Protein AF-A0A1W9YSP9-F1 (afdb_monomer_lite)

Secondary structure (DSSP, 8-state):
--TT-TTTHHHHHHHHHHHHHHTT--S--SEEEESSTTHHHHHHHHT-EEEE----S-HHHHHH-TTTTGGGS-HHHHHHH---EEEEESTTSSHHHHHHHHHHHHHHT-GGGGG---PPPHHHHHHHHHHHTT--GGG----HHHHHHHHHHHHHHHTTTS---SSPPPPSEEEEE--TT------SS----HHHHHHHHHHHHHHHHHTT--EEEE-SSHHHHHHHHHHHHHHHHHTTS--

Foldseek 3Di:
DPLVDPVVLVVVLVVVLVVCVVVVHDSQEAEFEDQDPCQVVNCVSRVYHRDHDHDDDDVVVCQQAVQQCVVVDDLAVNLQPDAAEAEDADPQLCSVVLLVVLLVVQLVVDRSSVPRDRFDQVVVVLLVVVVVVPQPLVRDDDDPVSCVVRVVVSQCRSSVSHDDDPDDHAHNEYEYRALPPGDDDDPPRDDDDSVVRNVRSVVVVVVCVVVVGHYDYQDDDSVSSNVVVCVSCVVVVVSNGRD

Organism: Mycolicibacterium bacteremicum (NCBI:txid564198)

Structure (mmCIF, N/CA/C/O backbone):
data_AF-A0A1W9YSP9-F1
#
_entry.id   AF-A0A1W9YSP9-F1
#
loop_
_atom_site.group_PDB
_atom_site.id
_atom_site.type_symbol
_atom_site.label_atom_id
_atom_site.label_alt_id
_atom_site.label_comp_id
_atom_site.label_asym_id
_atom_site.label_entity_id
_atom_site.label_seq_id
_atom_site.pdbx_PDB_ins_code
_atom_site.Cartn_x
_atom_site.Cartn_y
_atom_site.Cartn_z
_atom_site.occupancy
_atom_site.B_iso_or_equiv
_atom_site.auth_seq_id
_atom_site.auth_comp_id
_atom_site.auth_asym_id
_atom_site.auth_atom_id
_atom_site.pdbx_PDB_model_num
ATOM 1 N N . MET A 1 1 ? -21.721 5.059 17.577 1.00 55.59 1 MET A N 1
ATOM 2 C CA . MET A 1 1 ? -23.033 4.471 17.903 1.00 55.59 1 MET A CA 1
ATOM 3 C C . MET A 1 1 ? -23.669 5.406 18.895 1.00 55.59 1 MET A C 1
ATOM 5 O O . MET A 1 1 ? -23.023 5.696 19.893 1.00 55.59 1 MET A O 1
ATOM 9 N N . ASP A 1 2 ? -24.854 5.928 18.601 1.00 62.09 2 ASP A N 1
ATOM 10 C CA . ASP A 1 2 ? -25.594 6.644 19.632 1.00 62.09 2 ASP A CA 1
ATOM 11 C C . ASP A 1 2 ? -26.227 5.604 20.559 1.00 62.09 2 ASP A C 1
ATOM 13 O O . ASP A 1 2 ? -27.327 5.116 20.314 1.00 62.09 2 ASP A O 1
ATOM 17 N N . ALA A 1 3 ? -25.475 5.204 21.584 1.00 64.44 3 ALA A N 1
ATOM 18 C CA . ALA A 1 3 ? -25.934 4.242 22.578 1.00 64.44 3 ALA A CA 1
ATOM 19 C C . ALA A 1 3 ? -27.115 4.779 23.412 1.00 64.44 3 ALA A C 1
ATOM 21 O O . ALA A 1 3 ? -27.705 4.019 24.180 1.00 64.44 3 ALA A O 1
ATOM 22 N N . THR A 1 4 ? -27.473 6.061 23.252 1.00 66.88 4 THR A N 1
ATOM 23 C CA . THR A 1 4 ? -28.587 6.703 23.955 1.00 66.88 4 THR A CA 1
ATOM 24 C C . THR A 1 4 ? -29.919 6.607 23.203 1.00 66.88 4 THR A C 1
ATOM 26 O O . THR A 1 4 ? -30.968 6.789 23.821 1.00 66.88 4 THR A O 1
ATOM 29 N N . ASP A 1 5 ? -29.924 6.244 21.910 1.00 79.06 5 ASP A N 1
ATOM 30 C CA . ASP A 1 5 ? -31.167 6.046 21.153 1.00 79.06 5 ASP A CA 1
ATOM 31 C C . ASP A 1 5 ? -31.614 4.573 21.165 1.00 79.06 5 ASP A C 1
ATOM 33 O O . ASP A 1 5 ? -31.116 3.720 20.424 1.00 79.06 5 ASP A O 1
ATOM 37 N N . LEU A 1 6 ? -32.638 4.287 21.976 1.00 72.69 6 LEU A N 1
ATOM 38 C CA . LEU A 1 6 ? -33.284 2.972 22.094 1.00 72.69 6 LEU A CA 1
ATOM 39 C C . LEU A 1 6 ? -33.824 2.415 20.765 1.00 72.69 6 LEU A C 1
ATOM 41 O O . LEU A 1 6 ? -34.036 1.209 20.651 1.00 72.69 6 LEU A O 1
ATOM 45 N N . ARG A 1 7 ? -34.020 3.252 19.740 1.00 80.81 7 ARG A N 1
ATOM 46 C CA . ARG A 1 7 ? -34.486 2.817 18.412 1.00 80.81 7 ARG A CA 1
ATOM 47 C C . ARG A 1 7 ? -33.382 2.172 17.574 1.00 80.81 7 ARG A C 1
ATOM 49 O O . ARG A 1 7 ? -33.688 1.437 16.638 1.00 80.81 7 ARG A O 1
ATOM 56 N N . VAL A 1 8 ? -32.113 2.420 17.901 1.00 84.06 8 VAL A N 1
ATOM 57 C CA . VAL A 1 8 ? -30.953 1.901 17.156 1.00 84.06 8 VAL A CA 1
ATOM 58 C C . VAL A 1 8 ? -30.578 0.485 17.610 1.00 84.06 8 VAL A C 1
ATOM 60 O O . VAL A 1 8 ? -30.123 -0.332 16.802 1.00 84.06 8 VAL A O 1
ATOM 63 N N . TRP A 1 9 ? -30.837 0.166 18.879 1.00 87.75 9 TRP A N 1
ATOM 64 C CA . TRP A 1 9 ? -30.478 -1.107 19.502 1.00 87.75 9 TRP A CA 1
ATOM 65 C C . TRP A 1 9 ? -31.050 -2.350 18.801 1.00 87.75 9 TRP A C 1
ATOM 67 O O . TRP A 1 9 ? -30.258 -3.241 18.485 1.00 87.75 9 TRP A O 1
ATOM 77 N N . PRO A 1 10 ? -32.357 -2.436 18.465 1.00 89.44 10 PRO A N 1
ATOM 78 C CA . PRO A 1 10 ? -32.905 -3.626 17.814 1.00 89.44 10 PRO A CA 1
ATOM 79 C C . PRO A 1 10 ? -32.201 -3.962 16.497 1.00 89.44 10 PRO A C 1
ATOM 81 O O . PRO A 1 10 ? -31.872 -5.121 16.246 1.00 89.44 10 PRO A O 1
ATOM 84 N N . ALA A 1 11 ? -31.934 -2.948 15.668 1.00 88.06 11 ALA A N 1
ATOM 85 C CA . ALA A 1 11 ? -31.293 -3.129 14.370 1.00 88.06 11 ALA A CA 1
ATOM 86 C C . ALA A 1 11 ? -29.832 -3.582 14.517 1.00 88.06 11 ALA A C 1
ATOM 88 O O . ALA A 1 11 ? -29.397 -4.513 13.837 1.00 88.06 11 ALA A O 1
ATOM 89 N N . GLN A 1 12 ? -29.079 -2.971 15.434 1.00 89.31 12 GLN A N 1
ATOM 90 C CA . GLN A 1 12 ? -27.682 -3.339 15.669 1.00 89.31 12 GLN A CA 1
ATOM 91 C C . GLN A 1 12 ? -27.539 -4.730 16.279 1.00 89.31 12 GLN A C 1
ATOM 93 O O . GLN A 1 12 ? -26.728 -5.525 15.807 1.00 89.31 12 GLN A O 1
ATOM 98 N N . VAL A 1 13 ? -28.360 -5.060 17.275 1.00 91.19 13 VAL A N 1
ATOM 99 C CA . VAL A 1 13 ? -28.362 -6.387 17.900 1.00 91.19 13 VAL A CA 1
ATOM 100 C C . VAL A 1 13 ? -28.772 -7.451 16.883 1.00 91.19 13 VAL A C 1
ATOM 102 O O . VAL A 1 13 ? -28.165 -8.520 16.845 1.00 91.19 13 VAL A O 1
ATOM 105 N N . ALA A 1 14 ? -29.750 -7.168 16.014 1.00 90.62 14 ALA A N 1
ATOM 106 C CA . ALA A 1 14 ? -30.125 -8.078 14.933 1.00 90.62 14 ALA A CA 1
ATOM 107 C C . ALA A 1 14 ? -28.952 -8.344 13.974 1.00 90.62 14 ALA A C 1
ATOM 109 O O . ALA A 1 14 ? -28.705 -9.504 13.633 1.00 90.62 14 ALA A O 1
ATOM 110 N N . ALA A 1 15 ? -28.198 -7.305 13.598 1.00 91.56 15 ALA A N 1
ATOM 111 C CA . ALA A 1 15 ? -27.004 -7.437 12.765 1.00 91.56 15 ALA A CA 1
ATOM 112 C C . ALA A 1 15 ? -25.901 -8.254 13.460 1.00 91.56 15 ALA A C 1
ATOM 114 O O . ALA A 1 15 ? -25.352 -9.181 12.866 1.00 91.56 15 ALA A O 1
ATOM 115 N N . MET A 1 16 ? -25.624 -7.984 14.738 1.00 92.44 16 MET A N 1
ATOM 116 C CA . MET A 1 16 ? -24.638 -8.738 15.519 1.00 92.44 16 MET A CA 1
ATOM 117 C C . MET A 1 16 ? -25.035 -10.218 15.662 1.00 92.44 16 MET A C 1
ATOM 119 O O . MET A 1 16 ? -24.219 -11.100 15.402 1.00 92.44 16 MET A O 1
ATOM 123 N N . LYS A 1 17 ? -26.304 -10.516 15.984 1.00 91.00 17 LYS A N 1
ATOM 124 C CA . LYS A 1 17 ? -26.825 -11.896 16.056 1.00 91.00 17 LYS A CA 1
ATOM 125 C C . LYS A 1 17 ? -26.757 -12.609 14.703 1.00 91.00 17 LYS A C 1
ATOM 127 O O . LYS A 1 17 ? -26.504 -13.811 14.657 1.00 91.00 17 LYS A O 1
ATOM 132 N N . ALA A 1 18 ? -26.981 -11.894 13.599 1.00 91.44 18 ALA A N 1
ATOM 133 C CA . ALA A 1 18 ? -26.784 -12.444 12.261 1.00 91.44 18 ALA A CA 1
ATOM 134 C C . ALA A 1 18 ? -25.308 -12.779 11.996 1.00 91.44 18 ALA A C 1
ATOM 136 O O . ALA A 1 18 ? -25.031 -13.852 11.468 1.00 91.44 18 ALA A O 1
ATOM 137 N N . GLY A 1 19 ? -24.378 -11.927 12.435 1.00 91.12 19 GLY A N 1
ATOM 138 C CA . GLY A 1 19 ? -22.938 -12.188 12.366 1.00 91.12 19 GLY A CA 1
ATOM 139 C C . GLY A 1 19 ? -22.511 -13.439 13.143 1.00 91.12 19 GLY A C 1
ATOM 140 O O . GLY A 1 19 ? -21.799 -14.276 12.597 1.00 91.12 19 GLY A O 1
ATOM 141 N N . VAL A 1 20 ? -23.007 -13.619 14.374 1.00 90.31 20 VAL A N 1
ATOM 142 C CA . VAL A 1 20 ? -22.740 -14.828 15.186 1.00 90.31 20 VAL A CA 1
ATOM 143 C C . VAL A 1 20 ? -23.266 -16.093 14.501 1.00 90.31 20 VAL A C 1
ATOM 145 O O . VAL A 1 20 ? -22.586 -17.112 14.476 1.00 90.31 20 VAL A O 1
ATOM 148 N N . ARG A 1 21 ? -24.456 -16.035 13.888 1.00 89.44 21 ARG A N 1
ATOM 149 C CA . ARG A 1 21 ? -24.981 -17.161 13.096 1.00 89.44 21 ARG A CA 1
ATOM 150 C C . ARG A 1 21 ? -24.109 -17.464 11.881 1.00 89.44 21 ARG A C 1
ATOM 152 O O . ARG A 1 21 ? -23.836 -18.626 11.601 1.00 89.44 21 ARG A O 1
ATOM 159 N N . ALA A 1 22 ? -23.687 -16.427 11.160 1.00 91.81 22 ALA A N 1
ATOM 160 C CA . ALA A 1 22 ? -22.894 -16.570 9.945 1.00 91.81 22 ALA A CA 1
ATOM 161 C C . ALA A 1 22 ? -21.487 -17.129 10.209 1.00 91.81 22 ALA A C 1
ATOM 163 O O . ALA A 1 22 ? -20.925 -17.774 9.329 1.00 91.81 22 ALA A O 1
ATOM 164 N N . SER A 1 23 ? -20.927 -16.931 11.407 1.00 89.75 23 SER A N 1
ATOM 165 C CA . SER A 1 23 ? -19.620 -17.493 11.771 1.00 89.75 23 SER A CA 1
ATOM 166 C C . SER A 1 23 ? -19.651 -18.996 12.072 1.00 89.75 23 SER A C 1
ATOM 168 O O . SER A 1 23 ? -18.593 -19.599 12.245 1.00 89.75 23 SER A O 1
ATOM 170 N N . GLY A 1 24 ? -20.838 -19.610 12.161 1.00 89.31 24 GLY A N 1
ATOM 171 C CA . GLY A 1 24 ? -21.002 -21.004 12.583 1.00 89.31 24 GLY A CA 1
ATOM 172 C C . GLY A 1 24 ? -20.806 -21.225 14.088 1.00 89.31 24 GLY A C 1
ATOM 173 O O . GLY A 1 24 ? -20.780 -22.370 14.540 1.00 89.31 24 GLY A O 1
ATOM 174 N N . ALA A 1 25 ? -20.669 -20.150 14.872 1.00 86.00 25 ALA A N 1
ATOM 175 C CA . ALA A 1 25 ? -20.610 -20.222 16.325 1.00 86.00 25 ALA A CA 1
ATOM 176 C C . ALA A 1 25 ? -21.978 -20.589 16.929 1.00 86.00 25 ALA A C 1
ATOM 178 O O . ALA A 1 25 ? -23.028 -20.484 16.288 1.00 86.00 25 ALA A O 1
ATOM 179 N N . ARG A 1 26 ? -21.973 -20.995 18.205 1.00 84.56 26 ARG A N 1
ATOM 180 C CA . ARG A 1 26 ? -23.214 -21.130 18.977 1.00 84.56 26 ARG A CA 1
ATOM 181 C C . ARG A 1 26 ? -23.931 -19.783 19.018 1.00 84.56 26 ARG A C 1
ATOM 183 O O . ARG A 1 26 ? -23.308 -18.741 19.185 1.00 84.56 26 ARG A O 1
ATOM 190 N N . THR A 1 27 ? -25.247 -19.818 18.847 1.00 80.56 27 THR A N 1
ATOM 191 C CA . THR A 1 27 ? -26.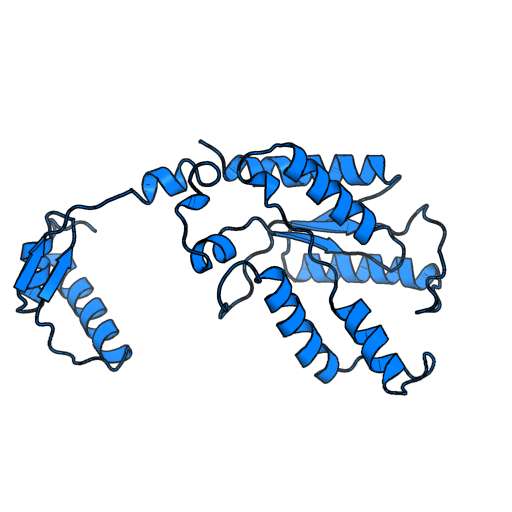074 -18.608 18.781 1.00 80.56 27 THR A CA 1
ATOM 192 C C . THR A 1 27 ? -26.399 -18.013 20.142 1.00 80.56 27 THR A C 1
ATOM 194 O O . THR A 1 27 ? -26.772 -16.844 20.210 1.00 80.56 27 THR A O 1
ATOM 197 N N . GLU A 1 28 ? -26.297 -18.816 21.200 1.00 88.75 28 GLU A N 1
ATOM 198 C CA . GLU A 1 28 ? -26.411 -18.355 22.582 1.00 88.75 28 GLU A CA 1
ATOM 199 C C . GLU A 1 28 ? -25.117 -17.652 22.989 1.00 88.75 28 GLU A C 1
ATOM 201 O O . GLU A 1 28 ? -24.019 -18.137 22.715 1.00 88.75 28 GLU A O 1
ATOM 206 N N . VAL A 1 29 ? -25.266 -16.480 23.604 1.00 92.19 29 VAL A N 1
ATOM 207 C CA . VAL A 1 29 ? -24.158 -15.643 24.060 1.00 92.19 29 VAL A CA 1
ATOM 208 C C . VAL A 1 29 ? -24.198 -15.627 25.579 1.00 92.19 29 VAL A C 1
ATOM 210 O O . VAL A 1 29 ? -25.108 -15.051 26.158 1.00 92.19 29 VAL A O 1
ATOM 213 N N . ASP A 1 30 ? -23.205 -16.234 26.224 1.00 94.62 30 ASP A N 1
ATOM 214 C CA . ASP A 1 30 ? -23.154 -16.316 27.691 1.00 94.62 30 ASP A CA 1
ATOM 215 C C . ASP A 1 30 ? -22.685 -15.002 28.339 1.00 94.62 30 ASP A C 1
ATOM 217 O O . ASP A 1 30 ? -23.079 -14.656 29.457 1.00 94.62 30 ASP A O 1
ATOM 221 N N . ALA A 1 31 ? -21.821 -14.258 27.639 1.00 95.12 31 ALA A N 1
ATOM 222 C CA . ALA A 1 31 ? -21.237 -13.016 28.128 1.00 95.12 31 ALA A CA 1
ATOM 223 C C . ALA A 1 31 ? -20.916 -12.019 27.004 1.00 95.12 31 ALA A C 1
ATOM 225 O O . ALA A 1 31 ? -20.532 -12.397 25.897 1.00 95.12 31 ALA A O 1
ATOM 226 N N . VAL A 1 32 ? -21.021 -10.729 27.324 1.00 94.69 32 VAL A N 1
ATOM 227 C CA . VAL A 1 32 ? -20.636 -9.600 26.473 1.00 94.69 32 VAL A CA 1
ATOM 228 C C . VAL A 1 32 ? -19.501 -8.840 27.148 1.00 94.69 32 VAL A C 1
ATOM 230 O O . VAL A 1 32 ? -19.637 -8.382 28.280 1.00 94.69 32 VAL A O 1
ATOM 233 N N . PHE A 1 33 ? -18.398 -8.676 26.422 1.00 94.25 33 PHE A N 1
ATOM 234 C CA . PHE A 1 33 ? -17.220 -7.938 26.863 1.00 94.25 33 PHE A CA 1
ATOM 235 C C . PHE A 1 33 ? -17.167 -6.591 26.145 1.00 94.25 33 PHE A C 1
ATOM 237 O O . PHE A 1 33 ? -17.231 -6.531 24.916 1.00 94.25 33 PHE A O 1
ATOM 244 N N . SER A 1 34 ? -17.037 -5.507 26.898 1.00 91.75 34 SER A N 1
ATOM 245 C CA . SER A 1 34 ? -16.833 -4.167 26.350 1.00 91.75 34 SER A CA 1
ATOM 246 C C . SER A 1 34 ? -16.054 -3.332 27.355 1.00 91.75 34 SER A C 1
ATOM 248 O O . SER A 1 34 ? -16.018 -3.667 28.534 1.00 91.75 34 SER A O 1
ATOM 250 N N . GLY A 1 35 ? -15.410 -2.267 26.883 1.00 88.56 35 GLY A N 1
ATOM 251 C CA . GLY A 1 35 ? -14.859 -1.233 27.761 1.00 88.56 35 GLY A CA 1
ATOM 252 C C . GLY A 1 35 ? -15.575 0.105 27.651 1.00 88.56 35 GLY A C 1
ATOM 253 O O . GLY A 1 35 ? -15.062 1.110 28.128 1.00 88.56 35 GLY A O 1
ATOM 254 N N . ASP A 1 36 ? -16.728 0.112 26.986 1.00 87.94 36 ASP A N 1
ATOM 255 C CA . ASP A 1 36 ? -17.589 1.277 26.844 1.00 87.94 36 ASP A CA 1
ATOM 256 C C . ASP A 1 36 ? -18.767 1.183 27.832 1.00 87.94 36 ASP A C 1
ATOM 258 O O . ASP A 1 36 ? -19.229 0.092 28.179 1.00 87.94 36 ASP A O 1
ATOM 262 N N . ASP A 1 37 ? -19.307 2.326 28.258 1.00 87.25 37 ASP A N 1
ATOM 263 C CA . ASP A 1 37 ? -20.355 2.394 29.294 1.00 87.25 37 ASP A CA 1
ATOM 264 C C . ASP A 1 37 ? -21.662 1.677 28.907 1.00 87.25 37 ASP A C 1
ATOM 266 O O . ASP A 1 37 ? -22.453 1.292 29.767 1.00 87.25 37 ASP A O 1
ATOM 270 N N . TYR A 1 38 ? -21.872 1.419 27.612 1.00 89.50 38 TYR A N 1
ATOM 271 C CA . TYR A 1 38 ? -23.038 0.696 27.101 1.00 89.50 38 TYR A CA 1
ATOM 272 C C . TYR A 1 38 ? -22.971 -0.834 27.283 1.00 89.50 38 TYR A C 1
ATOM 274 O O . TYR A 1 38 ? -23.894 -1.531 26.861 1.00 89.50 38 TYR A O 1
ATOM 282 N N . CYS A 1 39 ? -21.906 -1.378 27.890 1.00 92.50 39 CYS A N 1
ATOM 283 C CA . CYS A 1 39 ? -21.696 -2.823 28.069 1.00 92.50 39 CYS A CA 1
ATOM 284 C C . CYS A 1 39 ? -22.910 -3.540 28.684 1.00 92.50 39 CYS A C 1
ATOM 286 O O . CYS A 1 39 ? -23.369 -4.556 28.161 1.00 92.50 39 CYS A O 1
ATOM 288 N N . HIS A 1 40 ? -23.467 -2.976 29.759 1.00 92.69 40 HIS A N 1
ATOM 289 C CA . HIS A 1 40 ? -24.608 -3.561 30.467 1.00 92.69 40 HIS A CA 1
ATOM 290 C C . HIS A 1 40 ? -25.883 -3.592 29.620 1.00 92.69 40 HIS A C 1
ATOM 292 O O . HIS A 1 40 ? -26.611 -4.584 29.647 1.00 92.69 40 HIS A O 1
ATOM 298 N N . GLU A 1 41 ? -26.139 -2.537 28.843 1.00 92.31 41 GLU A N 1
ATOM 299 C CA . GLU A 1 41 ? -27.302 -2.487 27.957 1.00 92.31 41 GLU A CA 1
ATOM 300 C C . GLU A 1 41 ? -27.148 -3.501 26.819 1.00 92.31 41 GLU A C 1
ATOM 302 O O . GLU A 1 41 ? -28.051 -4.298 26.577 1.00 92.31 41 GLU A O 1
ATOM 307 N N . LEU A 1 42 ? -25.970 -3.570 26.187 1.00 92.31 42 LEU A N 1
ATOM 308 C CA . LEU A 1 42 ? -25.691 -4.568 25.152 1.00 92.31 42 LEU A CA 1
ATOM 309 C C . LEU A 1 42 ? -25.872 -5.999 25.679 1.00 92.31 42 LEU A C 1
ATOM 311 O O . LEU A 1 42 ? -26.532 -6.803 25.025 1.00 92.31 42 LEU A O 1
ATOM 315 N N . ALA A 1 43 ? -25.351 -6.307 26.869 1.00 94.19 43 ALA A N 1
ATOM 316 C CA . ALA A 1 43 ? -25.501 -7.620 27.491 1.00 94.19 43 ALA A CA 1
ATOM 317 C C . ALA A 1 43 ? -26.976 -7.993 27.717 1.00 94.19 43 ALA A C 1
ATOM 319 O O . ALA A 1 43 ? -27.383 -9.113 27.410 1.00 94.19 43 ALA A O 1
ATOM 320 N N . ARG A 1 44 ? -27.810 -7.031 28.136 1.00 93.38 44 ARG A N 1
ATOM 321 C CA . ARG A 1 44 ? -29.258 -7.226 28.291 1.00 93.38 44 ARG A CA 1
ATOM 322 C C . ARG A 1 44 ? -29.943 -7.615 26.975 1.00 93.38 44 ARG A C 1
ATOM 324 O O . ARG A 1 44 ? -30.804 -8.489 26.979 1.00 93.38 44 ARG A O 1
ATOM 331 N N . TRP A 1 45 ? -29.562 -7.021 25.843 1.00 93.06 45 TRP A N 1
ATOM 332 C CA . TRP A 1 45 ? -30.117 -7.378 24.523 1.00 93.06 45 TRP A CA 1
ATOM 333 C C . TRP A 1 45 ? -29.727 -8.785 24.036 1.00 93.06 45 TRP A C 1
ATOM 335 O O . TRP A 1 45 ? -30.393 -9.374 23.166 1.00 93.06 45 TRP A O 1
ATOM 345 N N . PHE A 1 46 ? -28.640 -9.321 24.582 1.00 93.19 46 PHE A N 1
ATOM 346 C CA . PHE A 1 46 ? -28.157 -10.672 24.322 1.00 93.19 46 PHE A CA 1
ATOM 347 C C . PHE A 1 46 ? -28.611 -11.703 25.359 1.00 93.19 46 PHE A C 1
ATOM 349 O O . PHE A 1 46 ? -28.383 -12.880 25.114 1.00 93.19 46 PHE A O 1
ATOM 356 N N . ASP A 1 47 ? -29.290 -11.278 26.432 1.00 94.38 47 ASP A N 1
ATOM 357 C CA . ASP A 1 47 ? -29.578 -12.110 27.612 1.00 94.38 47 ASP A CA 1
ATOM 358 C C . ASP A 1 47 ? -28.299 -12.743 28.194 1.00 94.38 47 ASP A C 1
ATOM 360 O O . ASP A 1 47 ? -28.233 -13.926 28.512 1.00 94.38 47 ASP A O 1
ATOM 364 N N . ALA A 1 48 ? -27.242 -11.929 28.267 1.00 95.81 48 ALA A N 1
ATOM 365 C CA . ALA A 1 48 ? -25.882 -12.349 28.572 1.00 95.81 48 ALA A CA 1
ATOM 366 C C . ALA A 1 48 ? -25.326 -11.642 29.815 1.00 95.81 48 ALA A C 1
ATOM 368 O O . ALA A 1 48 ? -25.791 -10.575 30.226 1.00 95.81 48 ALA A O 1
ATOM 369 N N . THR A 1 49 ? -24.255 -12.196 30.382 1.00 97.38 49 THR A N 1
ATOM 370 C CA . THR A 1 49 ? -23.503 -11.554 31.468 1.00 97.38 49 THR A CA 1
ATOM 371 C C . THR A 1 49 ? -22.670 -10.387 30.934 1.00 97.38 49 THR A C 1
ATOM 373 O O . THR A 1 49 ? -21.877 -10.554 30.011 1.00 97.38 49 THR A O 1
ATOM 376 N N . ALA A 1 50 ? -22.793 -9.200 31.527 1.00 96.62 50 ALA A N 1
ATOM 377 C CA . ALA A 1 50 ? -21.929 -8.069 31.191 1.00 96.62 50 ALA A CA 1
ATOM 378 C C . ALA A 1 50 ? -20.554 -8.208 31.863 1.00 96.62 50 ALA A C 1
ATOM 380 O O . ALA A 1 50 ? -20.475 -8.359 33.084 1.00 96.62 50 ALA A O 1
ATOM 381 N N . VAL A 1 51 ? -19.478 -8.091 31.085 1.00 96.44 51 VAL A N 1
ATOM 382 C CA . VAL A 1 51 ? -18.098 -8.053 31.582 1.00 96.44 51 VAL A CA 1
ATOM 383 C C . VAL A 1 51 ? -17.453 -6.738 31.151 1.00 96.44 51 VAL A C 1
ATOM 385 O O . VAL A 1 51 ? -16.967 -6.599 30.028 1.00 96.44 51 VAL A O 1
ATOM 388 N N . GLN A 1 52 ? -17.477 -5.751 32.050 1.00 93.19 52 GLN A N 1
ATOM 389 C CA . GLN A 1 52 ? -16.853 -4.450 31.814 1.00 93.19 52 GLN A CA 1
ATOM 390 C C . GLN A 1 52 ? -15.331 -4.561 31.937 1.00 93.19 52 GLN A C 1
ATOM 392 O O . GLN A 1 52 ? -14.810 -5.101 32.914 1.00 93.19 52 GLN A O 1
ATOM 397 N N . MET A 1 53 ? -14.619 -4.034 30.948 1.00 91.69 53 MET A N 1
ATOM 398 C CA . MET A 1 53 ? -13.164 -4.104 30.841 1.00 91.69 53 MET A CA 1
ATOM 399 C C . MET A 1 53 ? -12.569 -2.701 30.755 1.00 91.69 53 MET A C 1
ATOM 401 O O . MET A 1 53 ? -13.171 -1.793 30.193 1.00 91.69 53 MET A O 1
ATOM 405 N N . SER A 1 54 ? -11.349 -2.505 31.245 1.00 86.25 54 SER A N 1
ATOM 406 C CA . SER A 1 54 ? -10.613 -1.282 30.928 1.00 86.25 54 SER A CA 1
ATOM 407 C C . SER A 1 54 ? -10.089 -1.340 29.490 1.00 86.25 54 SER A C 1
ATOM 409 O O . SER A 1 54 ? -9.557 -2.357 29.042 1.00 86.25 54 SER A O 1
ATOM 411 N N . ARG A 1 55 ? -10.220 -0.235 28.748 1.00 78.75 55 ARG A N 1
ATOM 412 C CA . ARG A 1 55 ? -9.587 -0.088 27.431 1.00 78.75 55 ARG A CA 1
ATOM 413 C C . ARG A 1 55 ? -8.131 0.332 27.613 1.00 78.75 55 ARG A C 1
ATOM 415 O O . ARG A 1 55 ? -7.854 1.307 28.306 1.00 78.75 55 ARG A O 1
ATOM 422 N N . THR A 1 56 ? -7.209 -0.362 26.954 1.00 75.75 56 THR A N 1
ATOM 423 C CA . THR A 1 56 ? -5.794 0.031 26.871 1.00 75.75 56 THR A CA 1
ATOM 424 C C . THR A 1 56 ? -5.462 0.460 25.446 1.00 75.75 56 THR A C 1
ATOM 426 O O . THR A 1 56 ? -5.640 -0.330 24.520 1.00 75.75 56 THR A O 1
ATOM 429 N N . GLY A 1 57 ? -4.970 1.691 25.274 1.00 73.88 57 GLY A N 1
ATOM 430 C CA . GLY A 1 57 ? -4.686 2.282 23.961 1.00 73.88 57 GLY A CA 1
ATOM 431 C C . GLY A 1 57 ? -5.953 2.693 23.198 1.00 73.88 57 GLY A C 1
ATOM 432 O O . GLY A 1 57 ? -6.991 2.028 23.260 1.00 73.88 57 GLY A O 1
ATOM 433 N N . ALA A 1 58 ? -5.890 3.809 22.467 1.00 81.44 58 ALA A N 1
ATOM 434 C CA . ALA A 1 58 ? -6.993 4.268 21.633 1.00 81.44 58 ALA A CA 1
ATOM 435 C C . ALA A 1 58 ? -6.622 4.227 20.149 1.00 81.44 58 ALA A C 1
ATOM 437 O O . ALA A 1 58 ? -5.605 4.760 19.707 1.00 81.44 58 ALA A O 1
ATOM 438 N N . SER A 1 59 ? -7.519 3.657 19.340 1.00 86.00 59 SER A N 1
ATOM 439 C CA . SER A 1 59 ? -7.390 3.699 17.879 1.00 86.00 59 SER A CA 1
ATOM 440 C C . SER A 1 59 ? -7.367 5.137 17.343 1.00 86.00 59 SER A C 1
ATOM 442 O O . SER A 1 59 ? -6.858 5.372 16.253 1.00 86.00 59 SER A O 1
ATOM 444 N N . THR A 1 60 ? -7.897 6.100 18.105 1.00 88.50 60 THR A N 1
ATOM 445 C CA . THR A 1 60 ? -7.801 7.533 17.807 1.00 88.50 60 THR A CA 1
ATOM 446 C C . THR A 1 60 ? -6.357 8.010 17.808 1.00 88.50 60 THR A C 1
ATOM 448 O O . THR A 1 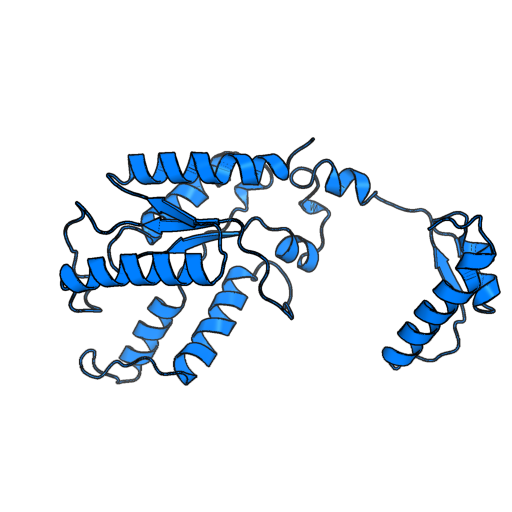60 ? -5.953 8.595 16.810 1.00 88.50 60 THR A O 1
ATOM 451 N N . ASP A 1 61 ? -5.555 7.705 18.832 1.00 90.25 61 ASP A N 1
ATOM 452 C CA . ASP A 1 61 ? -4.157 8.154 18.842 1.00 90.25 61 ASP A CA 1
ATOM 453 C C . ASP A 1 61 ? -3.308 7.390 17.815 1.00 90.25 61 ASP A C 1
ATOM 455 O O . ASP A 1 61 ? -2.394 7.967 17.245 1.00 90.25 61 ASP A O 1
ATOM 459 N N . VAL A 1 62 ? -3.650 6.134 17.485 1.00 90.81 62 VAL A N 1
ATOM 460 C CA . VAL A 1 62 ? -3.040 5.430 16.330 1.00 90.81 62 VAL A CA 1
ATOM 461 C C . VAL A 1 62 ? -3.341 6.143 15.010 1.00 90.81 62 VAL A C 1
ATOM 463 O O . VAL A 1 62 ? -2.476 6.238 14.150 1.00 90.81 62 VAL A O 1
ATOM 466 N N . ARG A 1 63 ? -4.567 6.643 14.818 1.00 89.81 63 ARG A N 1
ATOM 467 C CA . ARG A 1 63 ? -4.918 7.416 13.614 1.00 89.81 63 ARG A CA 1
ATOM 468 C C . ARG A 1 63 ? -4.301 8.815 13.609 1.00 89.81 63 ARG A C 1
ATOM 470 O O . ARG A 1 63 ? -4.119 9.363 12.527 1.00 89.81 63 ARG A O 1
ATOM 477 N N . ALA A 1 64 ? -4.038 9.388 14.783 1.00 90.69 64 ALA A N 1
ATOM 478 C CA . ALA A 1 64 ? -3.401 10.692 14.925 1.00 90.69 64 ALA A CA 1
ATOM 479 C C . ALA A 1 64 ? -1.890 10.631 14.650 1.00 90.69 64 ALA A C 1
ATOM 481 O O . ALA A 1 64 ? -1.359 11.577 14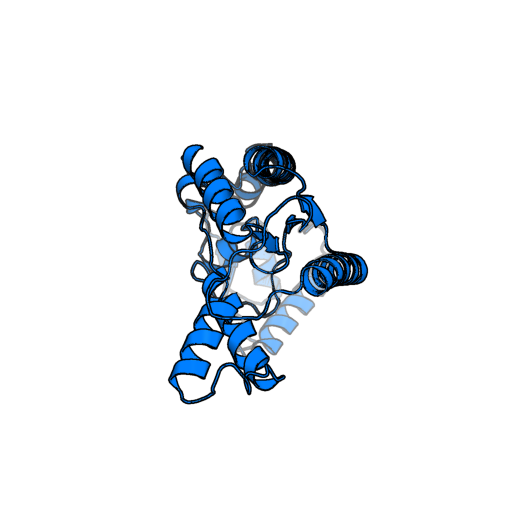.083 1.00 90.69 64 ALA A O 1
ATOM 482 N N . ASP A 1 65 ? -1.231 9.525 15.011 1.00 92.00 65 ASP A N 1
ATOM 483 C CA . ASP A 1 65 ? 0.193 9.280 14.769 1.00 92.00 65 ASP A CA 1
ATOM 484 C C . ASP A 1 65 ? 0.454 7.796 14.462 1.00 92.00 65 ASP A C 1
ATOM 486 O O . ASP A 1 65 ? 0.785 6.986 15.334 1.00 92.00 65 ASP A O 1
ATOM 490 N N . LEU A 1 66 ? 0.279 7.416 13.195 1.00 91.81 66 LEU A N 1
ATOM 491 C CA . LEU A 1 66 ? 0.452 6.026 12.775 1.00 91.81 66 LEU A CA 1
ATOM 492 C C . LEU A 1 66 ? 1.926 5.609 12.830 1.00 91.81 66 LEU A C 1
ATOM 494 O O . LEU A 1 66 ? 2.234 4.488 13.236 1.00 91.81 66 LEU A O 1
ATOM 498 N N . ALA A 1 67 ? 2.827 6.500 12.418 1.00 92.56 67 ALA A N 1
ATOM 499 C CA . ALA A 1 67 ? 4.261 6.253 12.378 1.00 92.56 67 ALA A CA 1
ATOM 500 C C . ALA A 1 67 ? 4.835 6.057 13.789 1.00 92.56 67 ALA A C 1
ATOM 502 O O . ALA A 1 67 ? 5.538 5.072 14.030 1.00 92.56 67 ALA A O 1
ATOM 503 N N . GLY A 1 68 ? 4.493 6.934 14.739 1.00 92.50 68 GLY A N 1
ATOM 504 C CA . GLY A 1 68 ? 4.957 6.829 16.122 1.00 92.50 68 GLY A CA 1
ATOM 505 C C . GLY A 1 68 ? 4.374 5.632 16.873 1.00 92.50 68 GLY A C 1
ATOM 506 O O . GLY A 1 68 ? 5.038 5.072 17.747 1.00 92.50 68 GLY A O 1
ATOM 507 N N . ARG A 1 69 ? 3.176 5.166 16.492 1.00 92.75 69 ARG A N 1
ATOM 508 C CA . ARG A 1 69 ? 2.499 4.020 17.130 1.00 92.75 69 ARG A CA 1
ATOM 509 C C . ARG A 1 69 ? 2.581 2.716 16.338 1.00 92.75 69 ARG A C 1
ATOM 511 O O . ARG A 1 69 ? 1.962 1.722 16.716 1.00 92.75 69 ARG A O 1
ATOM 518 N N . TRP A 1 70 ? 3.376 2.665 15.269 1.00 92.00 70 TRP A N 1
ATOM 519 C CA . TRP A 1 70 ? 3.480 1.504 14.377 1.00 92.00 70 TRP A CA 1
ATOM 520 C C . TRP A 1 70 ? 3.802 0.192 15.105 1.00 92.00 70 TRP A C 1
ATOM 522 O O . TRP A 1 70 ? 3.260 -0.871 14.787 1.00 92.00 70 TRP A O 1
ATOM 532 N N . CYS A 1 71 ? 4.659 0.270 16.127 1.00 90.44 71 CYS A N 1
ATOM 533 C CA . CYS A 1 71 ? 5.073 -0.875 16.934 1.00 90.44 71 CYS A CA 1
ATOM 534 C C . CYS A 1 71 ? 3.940 -1.473 17.788 1.00 90.44 71 CYS A C 1
ATOM 536 O O . CYS A 1 71 ? 4.045 -2.628 18.194 1.00 90.44 71 CYS A O 1
ATOM 538 N N . GLU A 1 72 ? 2.843 -0.747 18.007 1.00 91.12 72 GLU A N 1
ATOM 539 C CA . GLU A 1 72 ? 1.661 -1.248 18.722 1.00 91.12 72 GLU A CA 1
ATOM 540 C C . GLU A 1 72 ? 0.753 -2.107 17.830 1.00 91.12 72 GLU A C 1
ATOM 542 O O . GLU A 1 72 ? -0.062 -2.886 18.320 1.00 91.12 72 GLU A O 1
ATOM 547 N N . LEU A 1 73 ? 0.888 -1.979 16.508 1.00 89.81 73 LEU A N 1
ATOM 548 C CA . LEU A 1 73 ? 0.041 -2.683 15.554 1.00 89.81 73 LEU A CA 1
ATOM 549 C C . LEU A 1 73 ? 0.447 -4.146 15.422 1.00 89.81 73 LEU A C 1
ATOM 551 O O . LEU A 1 73 ? 1.629 -4.471 15.295 1.00 89.81 73 LEU A O 1
ATOM 555 N N . VAL A 1 74 ? -0.548 -5.027 15.361 1.00 87.88 74 VAL A N 1
ATOM 556 C CA . VAL A 1 74 ? -0.330 -6.431 15.000 1.00 87.88 74 VAL A CA 1
ATOM 557 C C . VAL A 1 74 ? 0.083 -6.549 13.521 1.00 87.88 74 VAL A C 1
ATOM 559 O O . VAL A 1 74 ? -0.308 -5.698 12.715 1.00 87.88 74 VAL A O 1
ATOM 562 N N . PRO A 1 75 ? 0.821 -7.605 13.122 1.00 85.56 75 PRO A N 1
ATOM 563 C CA . PRO A 1 75 ? 1.346 -7.751 11.759 1.00 85.56 75 PRO A CA 1
ATOM 564 C C . PRO A 1 75 ? 0.297 -7.597 10.650 1.00 85.56 75 PRO A C 1
ATOM 566 O O . PRO A 1 75 ? 0.545 -6.921 9.657 1.00 85.56 75 PRO A O 1
ATOM 569 N N . ALA A 1 76 ? -0.905 -8.149 10.842 1.00 82.81 76 ALA A N 1
ATOM 570 C CA . ALA A 1 76 ? -1.997 -8.017 9.875 1.00 82.81 76 ALA A CA 1
ATOM 571 C C . ALA A 1 76 ? -2.408 -6.550 9.640 1.00 82.81 76 ALA A C 1
ATOM 573 O O . ALA A 1 76 ? -2.636 -6.140 8.508 1.00 82.81 76 ALA A O 1
ATOM 574 N N . VAL A 1 77 ? -2.444 -5.728 10.693 1.00 86.62 77 VAL A N 1
ATOM 575 C CA . VAL A 1 77 ? -2.791 -4.304 10.568 1.00 86.62 77 VAL A CA 1
ATOM 576 C C . VAL A 1 77 ? -1.641 -3.518 9.942 1.00 86.62 77 VAL A C 1
ATOM 578 O O . VAL A 1 77 ? -1.890 -2.657 9.103 1.00 86.62 77 VAL A O 1
ATOM 581 N N . ARG A 1 78 ? -0.386 -3.845 10.281 1.00 87.81 78 ARG A N 1
ATOM 582 C CA . ARG A 1 78 ? 0.789 -3.242 9.631 1.00 87.81 78 ARG A CA 1
ATOM 583 C C . ARG A 1 78 ? 0.755 -3.478 8.132 1.00 87.81 78 ARG A C 1
ATOM 585 O O . ARG A 1 78 ? 0.776 -2.513 7.382 1.00 87.81 78 ARG A O 1
ATOM 592 N N . ALA A 1 79 ? 0.584 -4.723 7.692 1.00 82.50 79 ALA A N 1
ATOM 593 C CA . ALA A 1 79 ? 0.484 -5.005 6.266 1.00 82.50 79 ALA A CA 1
ATOM 594 C C . ALA A 1 79 ? -0.670 -4.242 5.593 1.00 82.50 79 ALA A C 1
ATOM 596 O O . ALA A 1 79 ? -0.517 -3.837 4.449 1.00 82.50 79 ALA A O 1
ATOM 597 N N . GLY A 1 80 ? -1.779 -3.959 6.279 1.00 83.19 80 GLY A N 1
ATOM 598 C CA . GLY A 1 80 ? -2.893 -3.214 5.680 1.00 83.19 80 GLY A CA 1
ATOM 599 C C . GLY A 1 80 ? -2.632 -1.718 5.572 1.00 83.19 80 GLY A C 1
ATOM 600 O O . GLY A 1 80 ? -3.145 -1.061 4.673 1.00 83.19 80 GLY A O 1
ATOM 601 N N . LEU A 1 81 ? -1.831 -1.177 6.490 1.00 86.88 81 LEU A N 1
ATOM 602 C CA . LEU A 1 81 ? -1.578 0.257 6.609 1.00 86.88 81 LEU A CA 1
ATOM 603 C C . LEU A 1 81 ? -0.219 0.694 6.045 1.00 86.88 81 LEU A C 1
ATOM 605 O O . LEU A 1 81 ? 0.045 1.896 5.981 1.00 86.88 81 LEU A O 1
ATOM 609 N N . THR A 1 82 ? 0.634 -0.245 5.623 1.00 88.25 82 THR A N 1
ATOM 610 C CA . THR A 1 82 ? 1.928 0.053 4.997 1.00 88.25 82 THR A CA 1
ATOM 611 C C . THR A 1 82 ? 1.729 0.864 3.720 1.00 88.25 82 THR A C 1
ATOM 613 O O . THR A 1 82 ? 1.034 0.438 2.796 1.00 88.25 82 THR A O 1
ATOM 616 N N . THR A 1 83 ? 2.409 2.008 3.629 1.00 90.25 83 THR A N 1
ATOM 617 C CA . THR A 1 83 ? 2.534 2.762 2.377 1.00 90.25 83 THR A CA 1
ATOM 618 C C . THR A 1 83 ? 3.371 1.953 1.384 1.00 90.25 83 THR A C 1
ATOM 620 O O . THR A 1 83 ? 4.573 1.779 1.577 1.00 90.25 83 THR A O 1
ATOM 623 N N . ARG A 1 84 ? 2.737 1.455 0.317 1.00 91.19 84 ARG A N 1
ATOM 624 C CA . ARG A 1 84 ? 3.397 0.690 -0.752 1.00 91.19 84 ARG A CA 1
ATOM 625 C C . ARG A 1 84 ? 3.713 1.589 -1.940 1.00 91.19 84 ARG A C 1
ATOM 627 O O . ARG A 1 84 ? 2.801 2.135 -2.557 1.00 91.19 84 ARG A O 1
ATOM 634 N N . VAL A 1 85 ? 4.995 1.706 -2.265 1.00 94.69 85 VAL A N 1
ATOM 635 C CA . VAL A 1 85 ? 5.491 2.381 -3.469 1.00 94.69 85 VAL A CA 1
ATOM 636 C C . VAL A 1 85 ? 6.011 1.313 -4.415 1.00 94.69 85 VAL A C 1
ATOM 638 O O . VAL A 1 85 ? 6.831 0.491 -4.011 1.00 94.69 85 VAL A O 1
ATOM 641 N N . VAL A 1 86 ? 5.538 1.316 -5.657 1.00 94.19 86 VAL A N 1
ATOM 642 C CA . VAL A 1 86 ? 5.93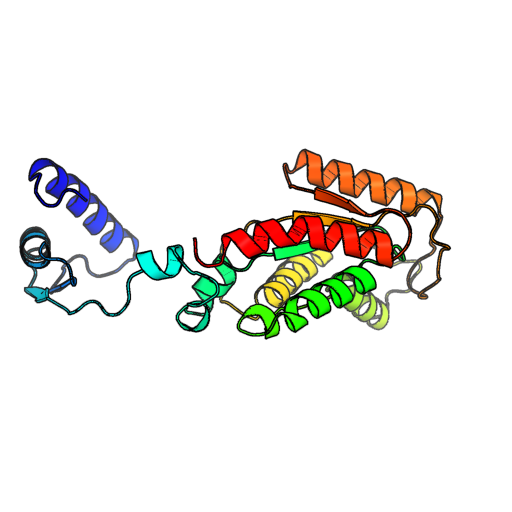4 0.317 -6.654 1.00 94.19 86 VAL A CA 1
ATOM 643 C C . VAL A 1 86 ? 6.753 0.991 -7.737 1.00 94.19 86 VAL A C 1
ATOM 645 O O . VAL A 1 86 ? 6.306 1.970 -8.320 1.00 94.19 86 VAL A O 1
ATOM 648 N N . VAL A 1 87 ? 7.943 0.469 -8.019 1.00 95.50 87 VAL A N 1
ATOM 649 C CA . VAL A 1 87 ? 8.769 0.944 -9.132 1.00 95.50 87 VAL A CA 1
ATOM 650 C C . VAL A 1 87 ? 8.628 -0.040 -10.284 1.00 95.50 87 VAL A C 1
ATOM 652 O O . VAL A 1 87 ? 8.930 -1.219 -10.121 1.00 95.50 87 VAL A O 1
ATOM 655 N N . VAL A 1 88 ? 8.170 0.445 -11.433 1.00 93.12 88 VAL A N 1
ATOM 656 C CA . VAL A 1 88 ? 7.971 -0.346 -12.656 1.00 93.12 88 VAL A CA 1
ATOM 657 C C . VAL A 1 88 ? 8.693 0.302 -13.829 1.00 93.12 88 VAL A C 1
ATOM 659 O O . VAL A 1 88 ? 9.104 1.462 -13.774 1.00 93.12 88 VAL A O 1
ATOM 662 N N . GLY A 1 89 ? 8.888 -0.455 -14.895 1.00 89.69 89 GLY A N 1
ATOM 663 C CA . GLY A 1 89 ? 9.493 0.026 -16.127 1.00 89.69 89 GLY A CA 1
ATOM 664 C C . GLY A 1 89 ? 10.022 -1.119 -16.962 1.00 89.69 89 GLY A C 1
ATOM 665 O O . GLY A 1 89 ? 10.032 -2.272 -16.525 1.00 89.69 89 GLY A O 1
ATOM 666 N N . ALA A 1 90 ? 10.433 -0.782 -18.179 1.00 84.19 90 ALA A N 1
ATOM 667 C CA . ALA A 1 90 ? 11.073 -1.734 -19.066 1.00 84.19 90 ALA A CA 1
ATOM 668 C C . ALA A 1 90 ? 12.399 -2.246 -18.475 1.00 84.19 90 ALA A C 1
ATOM 670 O O . ALA A 1 90 ? 12.942 -1.734 -17.495 1.00 84.19 90 ALA A O 1
ATOM 671 N N . GLU A 1 91 ? 12.949 -3.281 -19.088 1.00 76.94 91 GLU A N 1
ATOM 672 C CA . GLU A 1 91 ? 14.231 -3.820 -18.664 1.00 76.94 91 GLU A CA 1
ATOM 673 C C . GLU A 1 91 ? 15.360 -2.787 -18.778 1.00 76.94 91 GLU A C 1
ATOM 675 O O . GLU A 1 91 ? 15.394 -1.953 -19.688 1.00 76.94 91 GLU A O 1
ATOM 680 N N . SER A 1 92 ? 16.295 -2.839 -17.825 1.00 78.00 92 SER A N 1
ATOM 681 C CA . SER A 1 92 ? 17.464 -1.955 -17.770 1.00 78.00 92 SER A CA 1
ATOM 682 C C . SER A 1 92 ? 17.139 -0.444 -17.712 1.00 78.00 92 SER A C 1
ATOM 684 O O . SER A 1 92 ? 18.001 0.387 -18.003 1.00 78.00 92 SER A O 1
ATOM 686 N N . THR A 1 93 ? 15.941 -0.041 -17.269 1.00 83.94 93 THR A N 1
ATOM 687 C CA . THR A 1 93 ? 15.587 1.380 -17.032 1.00 83.94 93 THR A CA 1
ATOM 688 C C . THR A 1 93 ? 15.910 1.871 -15.612 1.00 83.94 93 THR A C 1
ATOM 690 O O . THR A 1 93 ? 15.603 3.007 -15.238 1.00 83.94 93 THR A O 1
ATOM 693 N N . GLY A 1 94 ? 16.553 1.027 -14.797 1.00 86.50 94 GLY A N 1
ATOM 694 C CA . GLY A 1 94 ? 17.016 1.380 -13.452 1.00 86.50 94 GLY A CA 1
ATOM 695 C C . GLY A 1 94 ? 15.977 1.218 -12.339 1.00 86.50 94 GLY A C 1
ATOM 696 O O . GLY A 1 94 ? 16.167 1.791 -11.266 1.00 86.50 94 GLY A O 1
ATOM 697 N N . THR A 1 95 ? 14.919 0.429 -12.550 1.00 91.50 95 THR A N 1
ATOM 698 C CA . THR A 1 95 ? 13.889 0.104 -11.540 1.00 91.50 95 THR A CA 1
ATOM 699 C C . THR A 1 95 ? 14.496 -0.339 -10.205 1.00 91.50 95 THR A C 1
ATOM 701 O O . THR A 1 95 ? 14.239 0.276 -9.169 1.00 91.50 95 THR A O 1
ATOM 704 N N . THR A 1 96 ? 15.384 -1.338 -10.237 1.00 90.69 96 THR A N 1
ATOM 705 C CA . THR A 1 96 ? 16.086 -1.871 -9.058 1.00 90.69 96 THR A CA 1
ATOM 706 C C . THR A 1 96 ? 16.898 -0.795 -8.341 1.00 90.69 96 THR A C 1
ATOM 708 O O . THR A 1 96 ? 16.838 -0.682 -7.116 1.00 90.69 96 THR A O 1
ATOM 711 N N . MET A 1 97 ? 17.618 0.041 -9.095 1.00 92.62 97 MET A N 1
ATOM 712 C CA . MET A 1 97 ? 18.441 1.113 -8.530 1.00 92.62 97 MET A CA 1
ATOM 713 C C . MET A 1 97 ? 17.586 2.174 -7.837 1.00 92.62 97 MET A C 1
ATOM 715 O O . MET A 1 97 ? 17.908 2.585 -6.721 1.00 92.62 97 MET A O 1
ATOM 719 N N . VAL A 1 98 ? 16.487 2.599 -8.467 1.00 95.50 98 VAL A N 1
ATOM 720 C CA . VAL A 1 98 ? 15.550 3.562 -7.877 1.00 95.50 98 VAL A CA 1
ATOM 721 C C . VAL A 1 98 ? 14.919 2.983 -6.611 1.00 95.50 98 VAL A C 1
ATOM 723 O O . VAL A 1 98 ? 14.961 3.639 -5.573 1.00 95.50 98 VAL A O 1
ATOM 726 N N . ALA A 1 99 ? 14.416 1.745 -6.651 1.00 95.88 99 ALA A N 1
ATOM 727 C CA . ALA A 1 99 ? 13.782 1.096 -5.503 1.00 95.88 99 ALA A CA 1
ATOM 728 C C . ALA A 1 99 ? 14.732 0.978 -4.298 1.00 95.88 99 ALA A C 1
ATOM 730 O O . ALA A 1 99 ? 14.386 1.370 -3.181 1.00 95.88 99 ALA A O 1
ATOM 731 N N . GLN A 1 100 ? 15.965 0.513 -4.524 1.00 96.19 100 GLN A N 1
ATOM 732 C CA . GLN A 1 100 ? 16.966 0.362 -3.466 1.00 96.19 100 GLN A CA 1
ATOM 733 C C . GLN A 1 100 ? 17.373 1.707 -2.854 1.00 96.19 100 GLN A C 1
ATOM 735 O O . GLN A 1 100 ? 17.473 1.829 -1.630 1.00 96.19 100 GLN A O 1
ATOM 740 N N . ARG A 1 101 ? 17.600 2.728 -3.688 1.00 97.75 101 ARG A N 1
ATOM 741 C CA . ARG A 1 101 ? 18.017 4.062 -3.236 1.00 97.75 101 ARG A CA 1
ATOM 742 C C . ARG A 1 101 ? 16.888 4.814 -2.535 1.00 97.75 101 ARG A C 1
ATOM 744 O O . ARG A 1 101 ? 17.158 5.484 -1.542 1.00 97.75 101 ARG A O 1
ATOM 751 N N . LEU A 1 102 ? 15.647 4.656 -2.989 1.00 97.56 102 LEU A N 1
ATOM 752 C CA . LEU A 1 102 ? 14.465 5.205 -2.327 1.00 97.56 102 LEU A CA 1
ATOM 753 C C . LEU A 1 102 ? 14.239 4.547 -0.959 1.00 97.56 102 LEU A C 1
ATOM 755 O O . LEU A 1 102 ? 14.044 5.238 0.038 1.00 97.56 102 LEU A O 1
ATOM 759 N N . ALA A 1 103 ? 14.354 3.218 -0.875 1.00 97.12 103 ALA A N 1
ATOM 760 C CA . ALA A 1 103 ? 14.279 2.515 0.402 1.00 97.12 103 ALA A CA 1
ATOM 761 C C . ALA A 1 103 ? 15.396 2.964 1.358 1.00 97.12 103 ALA A C 1
ATOM 763 O O . ALA A 1 103 ? 15.139 3.209 2.534 1.00 97.12 103 ALA A O 1
ATOM 764 N N . ALA A 1 104 ? 16.631 3.117 0.868 1.00 97.94 104 ALA A N 1
ATOM 765 C CA . ALA A 1 104 ? 17.741 3.633 1.667 1.00 97.94 104 ALA A CA 1
ATOM 766 C C . ALA A 1 104 ? 17.491 5.068 2.165 1.00 97.94 104 ALA A C 1
ATOM 768 O O . ALA A 1 104 ? 17.781 5.358 3.325 1.00 97.94 104 ALA A O 1
ATOM 769 N N . HIS A 1 105 ? 16.914 5.935 1.325 1.00 97.62 105 HIS A N 1
ATOM 770 C CA . HIS A 1 105 ? 16.533 7.297 1.699 1.00 97.62 105 HIS A CA 1
ATOM 771 C C . HIS A 1 105 ? 15.569 7.303 2.895 1.00 97.62 105 HIS A C 1
ATOM 773 O O . HIS A 1 105 ? 15.860 7.931 3.911 1.00 97.62 105 HIS A O 1
ATOM 779 N N . PHE A 1 106 ? 14.475 6.537 2.835 1.00 96.19 106 PHE A N 1
ATOM 780 C CA . PHE A 1 106 ? 13.517 6.480 3.946 1.00 96.19 106 PHE A CA 1
ATOM 781 C C . PHE A 1 106 ? 14.063 5.758 5.179 1.00 96.19 106 PHE A C 1
ATOM 783 O O . PHE A 1 106 ? 13.775 6.170 6.299 1.00 96.19 106 PHE A O 1
ATOM 790 N N . ARG A 1 107 ? 14.922 4.743 5.019 1.00 97.31 107 ARG A N 1
ATOM 791 C CA . ARG A 1 107 ? 15.616 4.126 6.165 1.00 97.31 107 ARG A CA 1
ATOM 792 C C . ARG A 1 107 ? 16.476 5.125 6.929 1.00 97.31 107 ARG A C 1
ATOM 794 O O . ARG A 1 107 ? 16.505 5.075 8.156 1.00 97.31 107 ARG A O 1
ATOM 801 N N . ALA A 1 108 ? 17.149 6.033 6.221 1.00 97.19 108 ALA A N 1
ATOM 802 C CA . ALA A 1 108 ? 18.014 7.042 6.828 1.00 97.19 108 ALA A CA 1
ATOM 803 C C . ALA A 1 108 ? 17.252 8.033 7.729 1.00 97.19 108 ALA A C 1
ATOM 805 O O . ALA A 1 108 ? 17.861 8.634 8.610 1.00 97.19 108 ALA A O 1
ATOM 806 N N . ARG A 1 109 ? 15.925 8.153 7.572 1.00 93.69 109 ARG A N 1
ATOM 807 C CA . ARG A 1 109 ? 15.052 8.935 8.465 1.00 93.69 109 ARG A CA 1
ATOM 808 C C . ARG A 1 109 ? 15.012 8.384 9.897 1.00 93.69 109 ARG A C 1
ATOM 810 O O . ARG A 1 109 ? 14.719 9.127 10.828 1.00 93.69 109 ARG A O 1
ATOM 817 N N . GLY A 1 110 ? 15.323 7.101 10.091 1.00 93.00 110 GLY A N 1
ATOM 818 C CA . GLY A 1 110 ? 15.320 6.461 11.405 1.00 93.00 110 GLY A CA 1
ATOM 819 C C . GLY A 1 110 ? 13.914 6.183 11.950 1.00 93.00 110 GLY A C 1
ATOM 820 O O . GLY A 1 110 ? 12.919 6.213 11.225 1.00 93.00 110 GLY A O 1
ATOM 821 N N . GLY A 1 111 ? 13.832 5.851 13.241 1.00 91.94 111 GLY A N 1
ATOM 822 C CA . GLY A 1 111 ? 12.571 5.474 13.888 1.00 91.94 111 GLY A CA 1
ATOM 823 C C . GLY A 1 111 ? 11.916 4.265 13.215 1.00 91.94 111 GLY A C 1
ATOM 824 O O . GLY A 1 111 ? 12.593 3.300 12.856 1.00 91.94 111 GLY A O 1
ATOM 825 N N . VAL A 1 112 ? 10.598 4.328 13.006 1.00 92.50 112 VAL A N 1
ATOM 826 C CA . VAL A 1 112 ? 9.849 3.277 12.298 1.00 92.50 112 VAL A CA 1
ATOM 827 C C . VAL A 1 112 ? 10.353 3.058 10.865 1.00 92.50 112 VAL A C 1
ATOM 829 O O . VAL A 1 112 ? 10.389 1.925 10.378 1.00 92.50 112 VAL A O 1
ATOM 832 N N . TRP A 1 113 ? 10.821 4.118 10.204 1.00 94.19 113 TRP A N 1
ATOM 833 C CA . TRP A 1 113 ? 11.217 4.102 8.797 1.00 94.19 113 TRP A CA 1
ATOM 834 C C . TRP A 1 113 ? 12.511 3.328 8.542 1.00 94.19 113 TRP A C 1
ATOM 836 O O . TRP A 1 113 ? 12.716 2.831 7.433 1.00 94.19 113 TRP A O 1
ATOM 846 N N . ALA A 1 114 ? 13.337 3.111 9.572 1.00 94.56 114 ALA A N 1
ATOM 847 C CA . ALA A 1 114 ? 14.500 2.223 9.497 1.00 94.56 114 ALA A CA 1
ATOM 848 C C . ALA A 1 114 ? 14.125 0.787 9.074 1.00 94.56 114 ALA A C 1
ATOM 850 O O . ALA A 1 114 ? 14.951 0.074 8.507 1.00 94.56 114 ALA A O 1
ATOM 851 N N . SER A 1 115 ? 12.870 0.379 9.299 1.00 91.44 115 SER A N 1
ATOM 852 C CA . SER A 1 115 ? 12.339 -0.928 8.898 1.00 91.44 115 SER A CA 1
ATOM 853 C C . SER A 1 115 ? 11.811 -0.995 7.457 1.00 91.44 115 SER A C 1
ATOM 855 O O . SER A 1 115 ? 11.364 -2.059 7.036 1.00 91.44 115 SER A O 1
ATOM 857 N N . THR A 1 116 ? 11.879 0.099 6.683 1.00 93.94 116 THR A N 1
ATOM 858 C CA . THR A 1 116 ? 11.410 0.140 5.284 1.00 93.94 116 THR A CA 1
ATOM 859 C C . THR A 1 116 ? 12.028 -1.003 4.480 1.00 93.94 116 THR A C 1
ATOM 861 O O . THR A 1 116 ? 13.243 -1.207 4.508 1.00 93.94 116 THR A O 1
ATOM 864 N N . GLN A 1 117 ? 11.217 -1.762 3.748 1.00 92.56 117 GLN A N 1
ATOM 865 C CA . GLN A 1 117 ? 11.672 -2.907 2.957 1.00 92.56 117 GLN A CA 1
ATOM 866 C C . GLN A 1 117 ? 11.764 -2.544 1.472 1.00 92.56 117 GLN A C 1
ATOM 868 O O . GLN A 1 117 ? 11.013 -1.713 0.976 1.00 92.56 117 GLN A O 1
ATOM 873 N N . CYS A 1 118 ? 12.714 -3.165 0.772 1.00 94.69 118 CYS A N 1
ATOM 874 C CA . CYS A 1 118 ? 12.795 -3.137 -0.685 1.00 94.69 118 CYS A CA 1
ATOM 875 C C . CYS A 1 118 ? 12.573 -4.573 -1.142 1.00 94.69 118 CYS A C 1
ATOM 877 O O . CYS A 1 118 ? 13.394 -5.436 -0.830 1.00 94.69 118 CYS A O 1
ATOM 879 N N . VAL A 1 119 ? 11.453 -4.824 -1.812 1.00 92.69 119 VAL A N 1
ATOM 880 C CA . VAL A 1 119 ? 11.064 -6.160 -2.269 1.00 92.69 119 VAL A CA 1
ATOM 881 C C . VAL A 1 119 ? 11.416 -6.272 -3.746 1.00 92.69 119 VAL A C 1
ATOM 883 O O . VAL A 1 119 ? 10.960 -5.463 -4.550 1.00 92.69 119 VAL A O 1
ATOM 886 N N . SER A 1 120 ? 12.273 -7.232 -4.088 1.00 91.25 120 SER A N 1
ATOM 887 C CA . SER A 1 120 ? 12.661 -7.502 -5.476 1.00 91.25 120 SER A CA 1
ATOM 888 C C . SER A 1 120 ? 11.523 -8.166 -6.252 1.00 91.25 120 SER A C 1
ATOM 890 O O . SER A 1 120 ? 10.696 -8.862 -5.662 1.00 91.25 120 SER A O 1
ATOM 892 N N . GLU A 1 121 ? 11.514 -7.999 -7.575 1.00 88.00 121 GLU A N 1
ATOM 893 C CA . GLU A 1 121 ? 10.577 -8.705 -8.452 1.00 88.00 121 GLU A CA 1
ATOM 894 C C . GLU A 1 121 ? 10.833 -10.221 -8.419 1.00 88.00 121 GLU A C 1
ATOM 896 O O . GLU A 1 121 ? 11.950 -10.685 -8.655 1.00 88.00 121 GLU A O 1
ATOM 901 N N . TYR A 1 122 ? 9.800 -11.013 -8.136 1.00 90.12 122 TYR A N 1
ATOM 902 C CA . TYR A 1 122 ? 9.918 -12.469 -8.150 1.00 90.12 122 TYR A CA 1
ATOM 903 C C . TYR A 1 122 ? 9.971 -13.036 -9.574 1.00 90.12 122 TYR A C 1
ATOM 905 O O . TYR A 1 122 ? 10.629 -14.045 -9.803 1.00 90.12 122 TYR A O 1
ATOM 913 N N . GLY A 1 123 ? 9.364 -12.364 -10.560 1.00 87.00 123 GLY A N 1
ATOM 914 C CA . GLY A 1 123 ? 9.380 -12.813 -11.958 1.00 87.00 123 GLY A CA 1
ATOM 915 C C . GLY A 1 123 ? 10.794 -13.033 -12.519 1.00 87.00 123 GLY A C 1
ATOM 916 O O . GLY A 1 123 ? 11.024 -13.986 -13.262 1.00 87.00 123 GLY A O 1
ATOM 917 N N . ARG A 1 124 ? 11.776 -12.219 -12.113 1.00 86.19 124 ARG A N 1
ATOM 918 C CA . ARG A 1 124 ? 13.185 -12.413 -12.495 1.00 86.19 124 ARG A CA 1
ATOM 919 C C . ARG A 1 124 ? 13.757 -13.718 -11.947 1.00 86.19 124 ARG A C 1
ATOM 921 O O . ARG A 1 124 ? 14.360 -14.483 -12.690 1.00 86.19 124 ARG A O 1
ATOM 928 N N . GLU A 1 125 ? 13.538 -13.983 -10.664 1.00 89.00 125 GLU A N 1
ATOM 929 C CA . GLU A 1 125 ? 13.974 -15.224 -10.015 1.00 89.00 125 GLU A CA 1
ATOM 930 C C . GLU A 1 125 ? 13.257 -16.439 -10.614 1.00 89.00 125 GLU A C 1
ATOM 932 O O . GLU A 1 125 ? 13.889 -17.440 -10.934 1.00 89.00 125 GLU A O 1
ATOM 937 N N . TYR A 1 126 ? 11.951 -16.327 -10.856 1.00 88.56 126 TYR A N 1
ATOM 938 C CA . TYR A 1 126 ? 11.172 -17.373 -11.510 1.00 88.56 126 TYR A CA 1
ATOM 939 C C . TYR A 1 126 ? 11.690 -17.688 -12.921 1.00 88.56 126 TYR A C 1
ATOM 941 O O . TYR A 1 126 ? 11.797 -18.854 -13.292 1.00 88.56 126 TYR A O 1
ATOM 949 N N . THR A 1 127 ? 12.064 -16.662 -13.692 1.00 85.94 127 THR A N 1
ATOM 950 C CA . THR A 1 127 ? 12.670 -16.825 -15.024 1.00 85.94 127 THR A CA 1
ATOM 951 C C . THR A 1 127 ? 13.954 -17.642 -14.948 1.00 85.94 127 THR A C 1
ATOM 953 O O . THR A 1 127 ? 14.095 -18.610 -15.691 1.00 85.94 127 THR A O 1
ATOM 956 N N . GLN A 1 128 ? 14.844 -17.320 -14.005 1.00 85.50 128 GLN A N 1
ATOM 957 C CA . GLN A 1 128 ? 16.086 -18.067 -13.787 1.00 85.50 128 GLN A CA 1
ATOM 958 C C . GLN A 1 128 ? 15.804 -19.532 -13.432 1.00 85.50 128 GLN A C 1
ATOM 960 O O . GLN A 1 128 ? 16.335 -20.430 -14.080 1.00 85.50 128 GLN A O 1
ATOM 965 N N . LEU A 1 129 ? 14.891 -19.783 -12.487 1.00 87.31 129 LEU A N 1
ATOM 966 C CA . LEU A 1 129 ? 14.504 -21.139 -12.079 1.00 87.31 129 LEU A CA 1
ATOM 967 C C . LEU A 1 129 ? 13.905 -21.950 -13.239 1.00 87.31 129 LEU A C 1
ATOM 969 O O . LEU A 1 129 ? 14.236 -23.122 -13.431 1.00 87.31 129 LEU A O 1
ATOM 973 N N . LYS A 1 130 ? 13.031 -21.335 -14.043 1.00 83.69 130 LYS A N 1
ATOM 974 C CA . LYS A 1 130 ? 12.412 -21.984 -15.206 1.00 83.69 130 LYS A CA 1
ATOM 975 C C . LYS A 1 130 ? 13.446 -22.253 -16.308 1.00 83.69 130 LYS A C 1
ATOM 977 O O . LYS A 1 130 ? 13.393 -23.316 -16.926 1.00 83.69 130 LYS A O 1
ATOM 982 N N . MET A 1 131 ? 14.438 -21.384 -16.497 1.00 81.75 131 MET A N 1
ATOM 983 C CA . MET A 1 131 ? 15.559 -21.646 -17.408 1.00 81.75 131 MET A CA 1
ATOM 984 C C . MET A 1 131 ? 16.449 -22.799 -16.924 1.00 81.75 131 MET A C 1
ATOM 986 O O . MET A 1 131 ? 16.753 -23.712 -17.692 1.00 81.75 131 MET A O 1
ATOM 990 N N . GLU A 1 132 ? 16.801 -22.821 -15.636 1.00 82.81 132 GLU A N 1
ATOM 991 C CA . GLU A 1 132 ? 17.567 -23.912 -15.008 1.00 82.81 132 GLU A CA 1
ATOM 992 C C . GLU A 1 132 ? 16.849 -25.268 -15.089 1.00 82.81 132 GLU A C 1
ATOM 994 O O . GLU A 1 132 ? 17.497 -26.314 -15.136 1.00 82.81 132 GLU A O 1
ATOM 999 N N . SER A 1 133 ? 15.515 -25.264 -15.174 1.00 80.31 133 SER A N 1
ATOM 1000 C CA . SER A 1 133 ? 14.703 -26.474 -15.352 1.00 80.31 133 SER A CA 1
ATOM 1001 C C . SER A 1 133 ? 14.759 -27.079 -16.766 1.00 80.31 133 SER A C 1
ATOM 1003 O O . SER A 1 133 ? 14.177 -28.137 -17.005 1.00 80.31 133 SER A O 1
ATOM 1005 N N . GLY A 1 134 ? 15.490 -26.446 -17.693 1.00 73.62 134 GLY A N 1
ATOM 1006 C CA . GLY A 1 134 ? 15.751 -26.957 -19.042 1.00 73.62 134 GLY A CA 1
ATOM 1007 C C . GLY A 1 134 ? 15.027 -26.213 -20.167 1.00 73.62 134 GLY A C 1
ATOM 1008 O O . GLY A 1 134 ? 15.092 -26.651 -21.314 1.00 73.62 134 GLY A O 1
ATOM 1009 N N . CYS A 1 135 ? 14.358 -25.094 -19.870 1.00 67.50 135 CYS A N 1
ATOM 1010 C CA . CYS A 1 135 ? 13.817 -24.194 -20.887 1.00 67.50 135 CYS A CA 1
ATOM 1011 C C . CYS A 1 135 ? 14.941 -23.274 -21.396 1.00 67.50 135 CYS A C 1
ATOM 1013 O O . CYS A 1 135 ? 15.481 -22.466 -20.644 1.00 67.50 135 CYS A O 1
ATOM 1015 N N . GLY A 1 136 ? 15.340 -23.412 -22.663 1.00 63.56 136 GLY A N 1
ATOM 1016 C CA . GLY A 1 136 ? 16.309 -22.495 -23.269 1.00 63.56 136 GLY A CA 1
ATOM 1017 C C . GLY A 1 136 ? 15.734 -21.081 -23.422 1.00 63.56 136 GLY A C 1
ATOM 1018 O O . GLY A 1 136 ? 14.530 -20.926 -23.601 1.00 63.56 136 GLY A O 1
ATOM 1019 N N . VAL A 1 137 ? 16.595 -20.052 -23.412 1.00 61.88 137 VAL A N 1
ATOM 1020 C CA . VAL A 1 137 ? 16.207 -18.628 -23.582 1.00 61.88 137 VAL A CA 1
ATOM 1021 C C . VAL A 1 137 ? 15.309 -18.411 -24.807 1.00 61.88 137 VAL A C 1
ATOM 1023 O O . VAL A 1 137 ? 14.358 -17.641 -24.745 1.00 61.88 137 VAL A O 1
ATOM 1026 N N . ALA A 1 138 ? 15.584 -19.120 -25.906 1.00 59.56 138 ALA A N 1
ATOM 1027 C CA . ALA A 1 138 ? 14.869 -18.973 -27.174 1.00 59.56 138 ALA A CA 1
ATOM 1028 C C . ALA A 1 138 ? 13.414 -19.485 -27.148 1.00 59.56 138 ALA A C 1
ATOM 1030 O O . ALA A 1 138 ? 12.605 -19.031 -27.951 1.00 59.56 138 ALA A O 1
ATOM 1031 N N . ASP A 1 139 ? 13.077 -20.386 -26.220 1.00 63.91 139 ASP A N 1
ATOM 1032 C CA . ASP A 1 139 ? 11.741 -20.985 -26.088 1.00 63.91 139 ASP A CA 1
ATOM 1033 C C . ASP A 1 139 ? 10.998 -20.468 -24.844 1.00 63.91 139 ASP A C 1
ATOM 1035 O O . ASP A 1 139 ? 9.939 -20.982 -24.469 1.00 63.91 139 ASP A O 1
ATOM 1039 N N . PHE A 1 140 ? 11.561 -19.460 -24.170 1.00 70.44 140 PHE A N 1
ATOM 1040 C CA . PHE A 1 140 ? 11.023 -18.951 -22.922 1.00 70.44 140 PHE A CA 1
ATOM 1041 C C . PHE A 1 140 ? 9.782 -18.093 -23.171 1.00 70.44 140 PHE A C 1
ATOM 1043 O O . PHE A 1 140 ? 9.861 -16.935 -23.579 1.00 70.44 140 PHE A O 1
ATOM 1050 N N . VAL A 1 141 ? 8.617 -18.660 -22.869 1.00 79.12 141 VAL A N 1
ATOM 1051 C CA . VAL A 1 141 ? 7.335 -17.955 -22.885 1.00 79.12 141 VAL A CA 1
ATOM 1052 C C . VAL A 1 141 ? 6.719 -18.022 -21.493 1.00 79.12 141 VAL A C 1
ATOM 1054 O O . VAL A 1 141 ? 6.696 -19.085 -20.863 1.00 79.12 141 VAL A O 1
ATOM 1057 N N . TRP A 1 142 ? 6.234 -16.873 -21.016 1.00 82.12 142 TRP A N 1
ATOM 1058 C CA . TRP A 1 142 ? 5.321 -16.832 -19.880 1.00 82.12 142 TRP A CA 1
ATOM 1059 C C . TRP A 1 142 ? 3.891 -17.090 -20.339 1.00 82.12 142 TRP A C 1
ATOM 1061 O O . TRP A 1 142 ? 3.390 -16.410 -21.235 1.00 82.12 142 TRP A O 1
ATOM 1071 N N . ASP A 1 143 ? 3.237 -18.048 -19.701 1.00 84.88 143 ASP A N 1
ATOM 1072 C CA . ASP A 1 143 ? 1.817 -18.328 -19.841 1.00 84.88 143 ASP A CA 1
ATOM 1073 C C . ASP A 1 143 ? 1.046 -17.965 -18.560 1.00 84.88 143 ASP A C 1
ATOM 1075 O O . ASP A 1 143 ? 1.596 -17.455 -17.583 1.00 84.88 143 ASP A O 1
ATOM 1079 N N . ALA A 1 144 ? -0.269 -18.189 -18.569 1.00 85.00 144 ALA A N 1
ATOM 1080 C CA . ALA A 1 144 ? -1.120 -17.881 -17.424 1.00 85.00 144 ALA A CA 1
ATOM 1081 C C . ALA A 1 144 ? -0.744 -18.675 -16.158 1.00 85.00 144 ALA A C 1
ATOM 1083 O O . ALA A 1 144 ? -0.846 -18.135 -15.059 1.00 85.00 144 ALA A O 1
ATOM 1084 N N . ALA A 1 145 ? -0.272 -19.918 -16.299 1.00 86.81 145 ALA A N 1
ATOM 1085 C CA . ALA A 1 145 ? 0.109 -20.749 -15.162 1.00 86.81 145 ALA A CA 1
ATOM 1086 C C . ALA A 1 145 ? 1.393 -20.233 -14.495 1.00 86.81 145 ALA A C 1
ATOM 1088 O O . ALA A 1 145 ? 1.531 -20.325 -13.275 1.00 86.81 145 ALA A O 1
ATOM 1089 N N . ASP A 1 146 ? 2.304 -19.627 -15.261 1.00 88.44 146 ASP A N 1
ATOM 1090 C CA . ASP A 1 146 ? 3.452 -18.922 -14.684 1.00 88.44 146 ASP A CA 1
ATOM 1091 C C . ASP A 1 146 ? 2.987 -17.756 -13.793 1.00 88.44 146 ASP A C 1
ATOM 1093 O O . ASP A 1 146 ? 3.491 -17.577 -12.682 1.00 88.44 146 ASP A O 1
ATOM 1097 N N . PHE A 1 147 ? 1.981 -16.988 -14.227 1.00 87.25 147 PHE A N 1
ATOM 1098 C CA . PHE A 1 147 ? 1.422 -15.892 -13.425 1.00 87.25 147 PHE A CA 1
ATOM 1099 C C . PHE A 1 147 ? 0.658 -16.373 -12.182 1.00 87.25 147 PHE A C 1
ATOM 1101 O O . PHE A 1 147 ? 0.701 -15.682 -11.159 1.00 87.25 147 PHE A O 1
ATOM 1108 N N . ASP A 1 148 ? 0.053 -17.565 -12.217 1.00 88.69 148 ASP A N 1
ATOM 1109 C CA . ASP A 1 148 ? -0.552 -18.211 -11.040 1.00 88.69 148 ASP A CA 1
ATOM 1110 C C . ASP A 1 148 ? 0.490 -18.578 -9.967 1.00 88.69 148 ASP A C 1
ATOM 1112 O O . ASP A 1 148 ? 0.149 -18.712 -8.791 1.00 88.69 148 ASP A O 1
ATOM 1116 N N . VAL A 1 149 ? 1.769 -18.699 -10.340 1.00 89.69 149 VAL A N 1
ATOM 1117 C CA . VAL A 1 149 ? 2.888 -18.873 -9.400 1.00 89.69 149 VAL A CA 1
ATOM 1118 C C . VAL A 1 149 ? 3.492 -17.524 -9.012 1.00 89.69 149 VAL A C 1
ATOM 1120 O O . VAL A 1 149 ? 3.698 -17.248 -7.827 1.00 89.69 149 VAL A O 1
ATOM 1123 N N . ILE A 1 150 ? 3.762 -16.663 -9.999 1.00 88.44 150 ILE A N 1
ATOM 1124 C CA . ILE A 1 150 ? 4.462 -15.393 -9.785 1.00 88.44 150 ILE A CA 1
ATOM 1125 C C . ILE A 1 150 ? 3.637 -14.446 -8.911 1.00 88.44 150 ILE A C 1
ATOM 1127 O O . ILE A 1 150 ? 4.185 -13.841 -7.991 1.00 88.44 150 ILE A O 1
ATOM 1131 N N . GLY A 1 151 ? 2.336 -14.317 -9.182 1.00 86.88 151 GLY A N 1
ATOM 1132 C CA . GLY A 1 151 ? 1.451 -13.384 -8.486 1.00 86.88 151 GLY A CA 1
ATOM 1133 C C . GLY A 1 151 ? 1.383 -13.643 -6.977 1.00 86.88 151 GLY A C 1
ATOM 1134 O O . GLY A 1 151 ? 1.763 -12.762 -6.202 1.00 86.88 151 GLY A O 1
ATOM 1135 N N . PRO A 1 152 ? 0.960 -14.843 -6.534 1.00 88.06 152 PRO A N 1
ATOM 1136 C CA . PRO A 1 152 ? 0.875 -15.166 -5.112 1.00 88.06 152 PRO A CA 1
ATOM 1137 C C . PRO A 1 152 ? 2.214 -15.074 -4.379 1.00 88.06 152 PRO A C 1
ATOM 1139 O O . PRO A 1 152 ? 2.251 -14.597 -3.245 1.00 88.06 152 PRO A O 1
ATOM 1142 N N . GLU A 1 153 ? 3.321 -15.483 -5.004 1.00 90.56 153 GLU A N 1
ATOM 1143 C CA . GLU A 1 153 ? 4.643 -15.387 -4.378 1.00 90.56 153 GLU A CA 1
ATOM 1144 C C . GLU A 1 153 ? 5.128 -13.934 -4.278 1.00 90.56 153 GLU A C 1
ATOM 1146 O O . GLU A 1 153 ? 5.665 -13.538 -3.241 1.00 90.56 153 GLU A O 1
ATOM 1151 N N . GLN A 1 154 ? 4.880 -13.107 -5.299 1.00 89.50 154 GLN A N 1
ATOM 1152 C CA . GLN A 1 154 ? 5.147 -11.670 -5.235 1.00 89.50 154 GLN A CA 1
ATOM 1153 C C . GLN A 1 154 ? 4.352 -11.026 -4.090 1.00 89.50 154 GLN A C 1
ATOM 1155 O O . GLN A 1 154 ? 4.937 -10.332 -3.259 1.00 89.50 154 GLN A O 1
ATOM 1160 N N . THR A 1 155 ? 3.051 -11.320 -3.978 1.00 85.50 155 THR A N 1
ATOM 1161 C CA . THR A 1 155 ? 2.208 -10.861 -2.861 1.00 85.50 155 THR A CA 1
ATOM 1162 C C . THR A 1 155 ? 2.753 -11.342 -1.519 1.00 85.50 155 THR A C 1
ATOM 1164 O O . THR A 1 155 ? 2.929 -10.540 -0.608 1.00 85.50 155 THR A O 1
ATOM 1167 N N . ARG A 1 156 ? 3.130 -12.619 -1.395 1.00 85.75 156 ARG A N 1
ATOM 1168 C CA . ARG A 1 156 ? 3.704 -13.167 -0.158 1.00 85.75 156 ARG A CA 1
ATOM 1169 C C . ARG A 1 156 ? 4.995 -12.454 0.251 1.00 85.75 156 ARG A C 1
ATOM 1171 O O . ARG A 1 156 ? 5.228 -12.280 1.443 1.00 85.75 156 ARG A O 1
ATOM 1178 N N . ARG A 1 157 ? 5.850 -12.058 -0.698 1.00 87.38 157 ARG A N 1
ATOM 1179 C CA . ARG A 1 157 ? 7.083 -11.298 -0.414 1.00 87.38 157 ARG A CA 1
ATOM 1180 C C . ARG A 1 157 ? 6.789 -9.857 -0.011 1.00 87.38 157 ARG A C 1
ATOM 1182 O O . ARG A 1 157 ? 7.401 -9.366 0.935 1.00 87.38 157 ARG A O 1
ATOM 1189 N N . GLU A 1 158 ? 5.847 -9.210 -0.691 1.00 85.69 158 GLU A N 1
ATOM 1190 C CA . GLU A 1 158 ? 5.351 -7.870 -0.347 1.00 85.69 158 GLU A CA 1
ATOM 1191 C C . GLU A 1 158 ? 4.710 -7.842 1.047 1.00 85.69 158 GLU A C 1
ATOM 1193 O O . GLU A 1 158 ? 4.869 -6.872 1.789 1.00 85.69 158 GLU A O 1
ATOM 1198 N N . ASP A 1 159 ? 4.058 -8.940 1.420 1.00 79.00 159 ASP A N 1
ATOM 1199 C CA . ASP A 1 15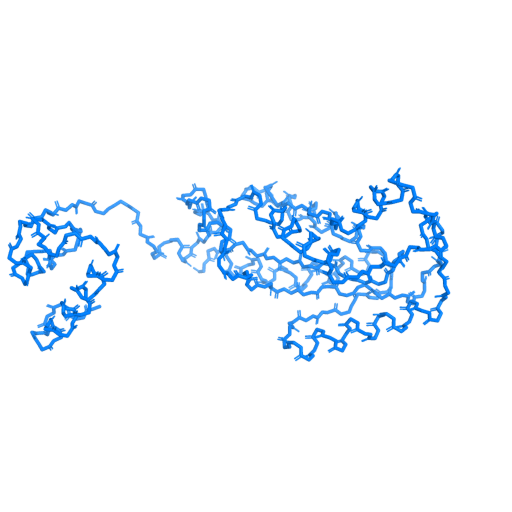9 ? 3.354 -9.114 2.682 1.00 79.00 159 ASP A CA 1
ATOM 1200 C C . ASP A 1 159 ? 4.138 -9.944 3.697 1.00 79.00 159 ASP A C 1
ATOM 1202 O O . ASP A 1 159 ? 3.595 -10.269 4.738 1.00 79.00 159 ASP A O 1
ATOM 1206 N N . ALA A 1 160 ? 5.421 -10.268 3.503 1.00 65.94 160 ALA A N 1
ATOM 1207 C CA . ALA A 1 160 ? 6.175 -11.093 4.464 1.00 65.94 160 ALA A CA 1
ATOM 1208 C C . ALA A 1 160 ? 6.273 -10.468 5.882 1.00 65.94 160 ALA A C 1
ATOM 1210 O O . ALA A 1 160 ? 6.786 -11.084 6.816 1.00 65.94 160 ALA A O 1
ATOM 1211 N N . SER A 1 161 ? 5.754 -9.249 6.055 1.00 53.56 161 SER A N 1
ATOM 1212 C CA . SER A 1 161 ? 5.539 -8.539 7.315 1.00 53.56 161 SER A CA 1
ATOM 1213 C C . SER A 1 161 ? 4.074 -8.517 7.835 1.00 53.56 161 SER A C 1
ATOM 1215 O O . SER A 1 161 ? 3.825 -7.913 8.881 1.00 53.56 161 SER A O 1
ATOM 1217 N N . GLY A 1 162 ? 3.112 -9.214 7.209 1.00 53.56 162 GLY A N 1
ATOM 1218 C CA . GLY A 1 162 ? 1.737 -9.402 7.696 1.00 53.56 162 GLY A CA 1
ATOM 1219 C C . GLY A 1 162 ? 0.952 -10.531 7.003 1.00 53.56 162 GLY A C 1
ATOM 1220 O O . GLY A 1 162 ? 1.319 -11.036 5.958 1.00 53.56 162 GLY A O 1
ATOM 1221 N N . GLY A 1 163 ? -0.097 -11.019 7.667 1.00 47.59 163 GLY A N 1
ATOM 1222 C CA . GLY A 1 163 ? -0.813 -12.240 7.269 1.00 47.59 163 GLY A CA 1
ATOM 1223 C C . GLY A 1 163 ? -1.511 -12.183 5.896 1.00 47.59 163 GLY A C 1
ATOM 1224 O O . GLY A 1 163 ? -1.549 -11.130 5.264 1.00 47.59 163 GLY A O 1
ATOM 1225 N N . PRO A 1 164 ? -2.087 -13.313 5.444 1.00 44.78 164 PRO A N 1
ATOM 1226 C CA . PRO A 1 164 ? -2.687 -13.425 4.117 1.00 44.78 164 PRO A CA 1
ATOM 1227 C C . PRO A 1 164 ? -3.864 -12.458 3.939 1.00 44.78 164 PRO A C 1
ATOM 1229 O O . PRO A 1 164 ? -4.781 -12.423 4.764 1.00 44.78 164 PRO A O 1
ATOM 1232 N N . TRP A 1 165 ? -3.850 -11.706 2.837 1.00 51.88 165 TRP A N 1
ATOM 1233 C CA . TRP A 1 165 ? -4.965 -10.863 2.413 1.00 51.88 165 TRP A CA 1
ATOM 1234 C C . TRP A 1 165 ? -5.951 -11.633 1.541 1.00 51.88 165 TRP A C 1
ATOM 1236 O O . TRP A 1 165 ? -5.573 -12.488 0.746 1.00 51.88 165 TRP A O 1
ATOM 1246 N N . THR A 1 166 ? -7.224 -11.256 1.631 1.00 47.03 166 THR A N 1
ATOM 1247 C CA . THR A 1 166 ? -8.268 -11.646 0.670 1.00 47.03 166 THR A CA 1
ATOM 1248 C C . THR A 1 166 ? -8.373 -10.681 -0.520 1.00 47.03 166 THR A C 1
ATOM 1250 O O . THR A 1 166 ? -9.112 -10.957 -1.458 1.00 47.03 166 THR A O 1
ATOM 1253 N N . SER A 1 167 ? -7.657 -9.548 -0.489 1.00 51.78 167 SER A N 1
ATOM 1254 C CA . SER A 1 167 ? -7.581 -8.543 -1.560 1.00 51.78 167 SER A CA 1
ATOM 1255 C C . SER A 1 167 ? -6.244 -7.799 -1.509 1.00 51.78 167 SER A C 1
ATOM 1257 O O . SER A 1 167 ? -5.783 -7.464 -0.419 1.00 51.78 167 SER A O 1
ATOM 1259 N N . VAL A 1 168 ? -5.645 -7.494 -2.663 1.00 53.19 168 VAL A N 1
ATOM 1260 C CA . VAL A 1 168 ? -4.376 -6.748 -2.735 1.00 53.19 168 VAL A CA 1
ATOM 1261 C C . VAL A 1 168 ? -4.560 -5.357 -2.104 1.00 53.19 168 VAL A C 1
ATOM 1263 O O . VAL A 1 168 ? -5.478 -4.645 -2.511 1.00 53.19 168 VAL A O 1
ATOM 1266 N N . PRO A 1 169 ? -3.741 -4.956 -1.115 1.00 57.94 169 PRO A N 1
ATOM 1267 C CA . PRO A 1 169 ? -3.828 -3.629 -0.512 1.00 57.94 169 PRO A CA 1
ATOM 1268 C C . PRO A 1 169 ? -3.583 -2.523 -1.540 1.00 57.94 169 PRO A C 1
ATOM 1270 O O . PRO A 1 169 ? -2.730 -2.674 -2.419 1.00 57.94 169 PRO A O 1
ATOM 1273 N N . ASP A 1 170 ? -4.272 -1.391 -1.387 1.00 67.38 170 ASP A N 1
ATOM 1274 C CA . ASP A 1 170 ? -4.076 -0.234 -2.261 1.00 67.38 170 ASP A CA 1
ATOM 1275 C C . ASP A 1 170 ? -2.604 0.198 -2.268 1.00 67.38 170 ASP A C 1
ATOM 1277 O O . ASP A 1 170 ? -1.981 0.465 -1.231 1.00 67.38 170 ASP A O 1
ATOM 1281 N N . ARG A 1 171 ? -2.033 0.260 -3.472 1.00 78.56 171 ARG A N 1
ATOM 1282 C CA . ARG A 1 171 ? -0.685 0.782 -3.696 1.00 78.56 171 ARG A CA 1
ATOM 1283 C C . ARG A 1 171 ? -0.775 2.303 -3.703 1.00 78.56 171 ARG A C 1
ATOM 1285 O O . ARG A 1 171 ? -1.644 2.880 -4.346 1.00 78.56 171 ARG A O 1
ATOM 1292 N N . ALA A 1 172 ? 0.115 2.956 -2.962 1.00 81.25 172 ALA A N 1
ATOM 1293 C CA . ALA A 1 172 ? 0.032 4.396 -2.752 1.00 81.25 172 ALA A CA 1
ATOM 1294 C C . ALA A 1 172 ? 0.404 5.175 -4.022 1.00 81.25 172 ALA A C 1
ATOM 1296 O O . ALA A 1 172 ? -0.234 6.177 -4.337 1.00 81.25 172 ALA A O 1
ATOM 1297 N N . VAL A 1 173 ? 1.432 4.715 -4.745 1.00 93.88 173 VAL A N 1
ATOM 1298 C CA . VAL A 1 173 ? 1.853 5.284 -6.032 1.00 93.88 173 VAL A CA 1
ATOM 1299 C C . VAL A 1 173 ? 2.733 4.305 -6.812 1.00 93.88 173 VAL A C 1
ATOM 1301 O O . VAL A 1 173 ? 3.496 3.530 -6.219 1.00 93.88 173 VAL A O 1
ATOM 1304 N N . TYR A 1 174 ? 2.658 4.380 -8.139 1.00 95.81 174 TYR A N 1
ATOM 1305 C CA . TYR A 1 174 ? 3.592 3.737 -9.059 1.00 95.81 174 TYR A CA 1
ATOM 1306 C C . TYR A 1 174 ? 4.596 4.749 -9.610 1.00 95.81 174 TYR A C 1
ATOM 1308 O O . TYR A 1 174 ? 4.245 5.845 -10.041 1.00 95.81 174 TYR A O 1
ATOM 1316 N N . LEU A 1 175 ? 5.862 4.368 -9.621 1.00 97.44 175 LEU A N 1
ATOM 1317 C CA . LEU A 1 175 ? 6.957 5.131 -10.191 1.00 97.44 175 LEU A CA 1
ATOM 1318 C C . LEU A 1 175 ? 7.410 4.415 -11.462 1.00 97.44 175 LEU A C 1
ATOM 1320 O O . LEU A 1 175 ? 8.052 3.366 -11.390 1.00 97.44 175 LEU A O 1
ATOM 1324 N N . LEU A 1 176 ? 7.040 4.959 -12.619 1.00 96.06 176 LEU A N 1
ATOM 1325 C CA . LEU A 1 176 ? 7.375 4.395 -13.921 1.00 96.06 176 LEU A CA 1
ATOM 1326 C C . LEU A 1 176 ? 8.719 4.954 -14.381 1.00 96.06 176 LEU A C 1
ATOM 1328 O O . LEU A 1 176 ? 8.855 6.147 -14.618 1.00 96.06 176 LEU A O 1
ATOM 1332 N N . THR A 1 177 ? 9.728 4.102 -14.485 1.00 94.12 177 THR A N 1
ATOM 1333 C CA . THR A 1 177 ? 11.052 4.485 -14.983 1.00 94.12 177 THR A CA 1
ATOM 1334 C C . THR A 1 177 ? 11.061 4.551 -16.500 1.00 94.12 177 THR A C 1
ATOM 1336 O O . THR A 1 177 ? 10.743 3.574 -17.172 1.00 94.12 177 THR A O 1
ATOM 1339 N N . ASP A 1 178 ? 11.463 5.702 -17.025 1.00 90.25 178 ASP A N 1
ATOM 1340 C CA . ASP A 1 178 ? 11.501 5.931 -18.459 1.00 90.25 178 ASP A CA 1
ATOM 1341 C C . ASP A 1 178 ? 12.730 5.282 -19.117 1.00 90.25 178 ASP A C 1
ATOM 1343 O O . ASP A 1 178 ? 13.780 5.084 -18.489 1.00 90.25 178 ASP A O 1
ATOM 1347 N N . HIS A 1 179 ? 12.597 4.956 -20.394 1.00 83.69 179 HIS A N 1
ATOM 1348 C CA . HIS A 1 179 ? 13.621 4.353 -21.229 1.00 83.69 179 HIS A CA 1
ATOM 1349 C C . HIS A 1 179 ? 14.561 5.374 -21.888 1.00 83.69 179 HIS A C 1
ATOM 1351 O O . HIS A 1 179 ? 15.707 5.006 -22.178 1.00 83.69 179 HIS A O 1
ATOM 1357 N N . ASP A 1 180 ? 14.129 6.627 -22.074 1.00 79.38 180 ASP A N 1
ATOM 1358 C CA . ASP A 1 180 ? 14.905 7.633 -22.801 1.00 79.38 180 ASP A CA 1
ATOM 1359 C C . ASP A 1 180 ? 16.239 7.965 -22.123 1.00 79.38 180 ASP A C 1
ATOM 1361 O O . ASP A 1 180 ? 16.365 8.086 -20.899 1.00 79.38 180 ASP A O 1
ATOM 1365 N N . GLY A 1 181 ? 17.271 8.121 -22.958 1.00 69.19 181 GLY A N 1
ATOM 1366 C CA . GLY A 1 181 ? 18.616 8.515 -22.533 1.00 69.19 181 GLY A CA 1
ATOM 1367 C C . GLY A 1 181 ? 19.401 7.445 -21.765 1.00 69.19 181 GLY A C 1
ATOM 1368 O O . GLY A 1 181 ? 20.514 7.730 -21.321 1.00 69.19 181 GLY A O 1
ATOM 1369 N N . LEU A 1 182 ? 18.869 6.225 -21.616 1.00 69.25 182 LEU A N 1
ATOM 1370 C CA . LEU A 1 182 ? 19.563 5.113 -20.962 1.00 69.25 182 LEU A CA 1
ATOM 1371 C C . LEU A 1 182 ? 20.077 4.093 -21.989 1.00 69.25 182 LEU A C 1
ATOM 1373 O O . LEU A 1 182 ? 19.253 3.440 -22.650 1.00 69.25 182 LEU A O 1
ATOM 1377 N N . PRO A 1 183 ? 21.410 3.899 -22.106 1.00 66.38 183 PRO A N 1
ATOM 1378 C CA . PRO A 1 183 ? 21.951 2.860 -22.968 1.00 66.38 183 PRO A CA 1
ATOM 1379 C C . PRO A 1 183 ? 21.432 1.505 -22.494 1.00 66.38 183 PRO A C 1
ATOM 1381 O O . PRO A 1 183 ? 21.327 1.256 -21.291 1.00 66.38 183 PRO A O 1
ATOM 1384 N N . TRP A 1 184 ? 21.077 0.644 -23.442 1.00 66.31 184 TRP A N 1
ATOM 1385 C CA . TRP A 1 184 ? 20.735 -0.729 -23.103 1.00 66.31 184 TRP A CA 1
ATOM 1386 C C . TRP A 1 184 ? 21.968 -1.448 -22.541 1.00 66.31 184 TRP A C 1
ATOM 1388 O O . TRP A 1 184 ? 23.081 -1.253 -23.038 1.00 66.31 184 TRP A O 1
ATOM 1398 N N . GLN A 1 185 ? 21.764 -2.244 -21.494 1.00 65.25 185 GLN A N 1
ATOM 1399 C CA . GLN A 1 185 ? 22.772 -3.138 -20.938 1.00 65.25 185 GLN A CA 1
ATOM 1400 C C . GLN A 1 185 ? 22.219 -4.557 -20.978 1.00 65.25 185 GLN A C 1
ATOM 1402 O O . GLN A 1 185 ? 21.139 -4.807 -20.445 1.00 65.25 185 GLN A O 1
ATOM 1407 N N . ASP A 1 186 ? 22.967 -5.452 -21.616 1.00 67.50 186 ASP A N 1
ATOM 1408 C CA . ASP A 1 186 ? 22.652 -6.874 -21.663 1.00 67.50 186 ASP A CA 1
ATOM 1409 C C . ASP A 1 186 ? 22.872 -7.500 -20.283 1.00 67.50 186 ASP A C 1
ATOM 1411 O O . ASP A 1 186 ? 23.990 -7.470 -19.760 1.00 67.50 186 ASP A O 1
ATOM 1415 N N . ASP A 1 187 ? 21.818 -8.053 -19.685 1.00 65.69 187 ASP A N 1
ATOM 1416 C CA . ASP A 1 187 ? 21.908 -8.847 -18.457 1.00 65.69 187 ASP A CA 1
ATOM 1417 C C . ASP A 1 187 ? 21.867 -10.364 -18.725 1.00 65.69 187 ASP A C 1
ATOM 1419 O O . ASP A 1 187 ? 21.861 -11.163 -17.785 1.00 65.69 187 ASP A O 1
ATOM 1423 N N . GLY A 1 188 ? 21.895 -10.765 -20.002 1.00 62.34 188 GLY A N 1
ATOM 1424 C CA . GLY A 1 188 ? 21.948 -12.146 -20.466 1.00 62.34 188 GLY A CA 1
ATOM 1425 C C . GLY A 1 188 ? 20.605 -12.872 -20.457 1.00 62.34 188 GLY A C 1
ATOM 1426 O O . GLY A 1 188 ? 20.580 -14.069 -20.751 1.00 62.34 188 GLY A O 1
ATOM 1427 N N . MET A 1 189 ? 19.501 -12.196 -20.113 1.00 58.31 189 MET A N 1
ATOM 1428 C CA . MET A 1 189 ? 18.180 -12.828 -20.030 1.00 58.31 189 MET A CA 1
ATOM 1429 C C . MET A 1 189 ? 17.259 -12.511 -21.214 1.00 58.31 189 MET A C 1
ATOM 1431 O O . MET A 1 189 ? 16.353 -13.307 -21.470 1.00 58.31 189 MET A O 1
ATOM 1435 N N . ARG A 1 190 ? 17.454 -11.400 -21.945 1.00 62.91 190 ARG A N 1
ATOM 1436 C CA . ARG A 1 190 ? 16.567 -10.983 -23.054 1.00 62.91 190 ARG A CA 1
ATOM 1437 C C . ARG A 1 190 ? 17.282 -10.152 -24.125 1.00 62.91 190 ARG A C 1
ATOM 1439 O O . ARG A 1 190 ? 18.185 -9.379 -23.825 1.00 62.91 190 ARG A O 1
ATOM 1446 N N . GLU A 1 191 ? 16.815 -10.248 -25.373 1.00 54.44 191 GLU A N 1
ATOM 1447 C CA . GLU A 1 191 ? 17.223 -9.349 -26.464 1.00 54.44 191 GLU A CA 1
ATOM 1448 C C . GLU A 1 191 ? 16.485 -8.003 -26.338 1.00 54.44 191 GLU A C 1
ATOM 1450 O O . GLU A 1 191 ? 15.283 -7.907 -26.585 1.00 54.44 191 GLU A O 1
ATOM 1455 N N . GLY A 1 192 ? 17.182 -6.944 -25.915 1.00 55.78 192 GLY A N 1
ATOM 1456 C CA . GLY A 1 192 ? 16.577 -5.622 -25.753 1.00 55.78 192 GLY A CA 1
ATOM 1457 C C . GLY A 1 192 ? 16.642 -4.770 -27.016 1.00 55.78 192 GLY A C 1
ATOM 1458 O O . GLY A 1 192 ? 17.582 -3.997 -27.191 1.00 55.78 192 GLY A O 1
ATOM 1459 N N . ASP A 1 193 ? 15.613 -4.833 -27.861 1.00 63.81 193 ASP A N 1
ATOM 1460 C CA . ASP A 1 193 ? 15.392 -3.788 -28.866 1.00 63.81 193 ASP A CA 1
ATOM 1461 C C . ASP A 1 193 ? 14.931 -2.492 -28.165 1.00 63.81 193 ASP A C 1
ATOM 1463 O O . ASP A 1 193 ? 14.009 -2.492 -27.340 1.00 63.81 193 ASP A O 1
ATOM 1467 N N . LEU A 1 194 ? 15.565 -1.362 -28.495 1.00 63.59 194 LEU A N 1
ATOM 1468 C CA . LEU A 1 194 ? 15.178 -0.030 -28.017 1.00 63.59 194 LEU A CA 1
ATOM 1469 C C . LEU A 1 194 ? 13.700 0.273 -28.313 1.00 63.59 194 LEU A C 1
ATOM 1471 O O . LEU A 1 194 ? 13.041 0.914 -27.494 1.00 63.59 194 LEU A O 1
ATOM 1475 N N . ALA A 1 195 ? 13.165 -0.232 -29.430 1.00 70.12 195 ALA A N 1
ATOM 1476 C CA . ALA A 1 195 ? 11.758 -0.067 -29.790 1.00 70.12 195 ALA A CA 1
ATOM 1477 C C . ALA A 1 195 ? 10.807 -0.801 -28.827 1.00 70.12 195 ALA A C 1
ATOM 1479 O O . ALA A 1 195 ? 9.738 -0.286 -28.496 1.00 70.12 195 ALA A O 1
ATOM 1480 N N . ILE A 1 196 ? 11.208 -1.972 -28.320 1.00 77.44 196 ILE A N 1
ATOM 1481 C CA . ILE A 1 196 ? 10.415 -2.735 -27.345 1.00 77.44 196 ILE A CA 1
ATOM 1482 C C . ILE A 1 196 ? 10.382 -1.999 -26.003 1.00 77.44 196 ILE A C 1
ATOM 1484 O O . ILE A 1 196 ? 9.334 -1.929 -25.371 1.00 77.44 196 ILE A O 1
ATOM 1488 N N . ARG A 1 197 ? 11.492 -1.382 -25.579 1.00 80.69 197 ARG A N 1
ATOM 1489 C CA . ARG A 1 197 ? 11.540 -0.595 -24.331 1.00 80.69 197 ARG A CA 1
ATOM 1490 C C . ARG A 1 197 ? 10.609 0.620 -24.366 1.00 80.69 197 ARG A C 1
ATOM 1492 O O . ARG A 1 197 ? 9.970 0.914 -23.354 1.00 80.69 197 ARG A O 1
ATOM 1499 N N . ALA A 1 198 ? 10.524 1.290 -25.515 1.00 84.19 198 ALA A N 1
ATOM 1500 C CA . ALA A 1 198 ? 9.582 2.384 -25.728 1.00 84.19 198 ALA A CA 1
ATOM 1501 C C . ALA A 1 198 ? 8.136 1.889 -25.597 1.00 84.19 198 ALA A C 1
ATOM 1503 O O . ALA A 1 198 ? 7.402 2.346 -24.723 1.00 84.19 198 ALA A O 1
ATOM 1504 N N . ALA A 1 199 ? 7.780 0.853 -26.364 1.00 85.44 199 ALA A N 1
ATOM 1505 C CA . ALA A 1 199 ? 6.444 0.264 -26.333 1.00 85.44 199 ALA A CA 1
ATOM 1506 C C . ALA A 1 199 ? 6.054 -0.253 -24.937 1.00 85.44 199 ALA A C 1
ATOM 1508 O O . ALA A 1 199 ? 4.932 -0.045 -24.492 1.00 85.44 199 ALA A O 1
ATOM 1509 N N . MET A 1 200 ? 6.981 -0.882 -24.206 1.00 86.19 200 MET A N 1
ATOM 1510 C CA . MET A 1 200 ? 6.735 -1.344 -22.836 1.00 86.19 200 MET A CA 1
ATOM 1511 C C . MET A 1 200 ? 6.460 -0.190 -21.870 1.00 86.19 200 MET A C 1
ATOM 1513 O O . MET A 1 200 ? 5.608 -0.327 -20.993 1.00 86.19 200 MET A O 1
ATOM 1517 N N . THR A 1 201 ? 7.172 0.932 -22.007 1.00 89.06 201 THR A N 1
ATOM 1518 C CA . THR A 1 201 ? 6.904 2.136 -21.204 1.00 89.06 201 THR A CA 1
ATOM 1519 C C . THR A 1 201 ? 5.473 2.617 -21.431 1.00 89.06 201 THR A C 1
ATOM 1521 O O . THR A 1 201 ? 4.745 2.838 -20.460 1.00 89.06 201 THR A O 1
ATOM 1524 N N . ASP A 1 202 ? 5.048 2.685 -22.694 1.00 90.12 202 ASP A N 1
ATOM 1525 C CA . ASP A 1 202 ? 3.687 3.080 -23.065 1.00 90.12 202 ASP A CA 1
ATOM 1526 C C . ASP A 1 202 ? 2.645 2.092 -22.524 1.00 90.12 202 ASP A C 1
ATOM 1528 O O . ASP A 1 202 ? 1.674 2.506 -21.892 1.00 90.12 202 ASP A O 1
ATOM 1532 N N . TRP A 1 203 ? 2.878 0.781 -22.655 1.00 91.25 203 TRP A N 1
ATOM 1533 C CA . TRP A 1 203 ? 1.980 -0.244 -22.114 1.00 91.25 203 TRP A CA 1
ATOM 1534 C C . TRP A 1 203 ? 1.809 -0.137 -20.598 1.00 91.25 203 TRP A C 1
ATOM 1536 O O . TRP A 1 203 ? 0.692 -0.273 -20.098 1.00 91.25 203 TRP A O 1
ATOM 1546 N N . PHE A 1 204 ? 2.885 0.130 -19.847 1.00 90.69 204 PHE A N 1
ATOM 1547 C CA . PHE A 1 204 ? 2.775 0.365 -18.406 1.00 90.69 204 PHE A CA 1
ATOM 1548 C C . PHE A 1 204 ? 1.950 1.616 -18.103 1.00 90.69 204 PHE A C 1
ATOM 1550 O O . PHE A 1 204 ? 1.065 1.563 -17.248 1.00 90.69 204 PHE A O 1
ATOM 1557 N N . ALA A 1 205 ? 2.221 2.728 -18.788 1.00 92.19 205 ALA A N 1
ATOM 1558 C CA . ALA A 1 205 ? 1.492 3.975 -18.585 1.00 92.19 205 ALA A CA 1
ATOM 1559 C C . ALA A 1 205 ? -0.010 3.808 -18.882 1.00 92.19 205 ALA A C 1
ATOM 1561 O O . ALA A 1 205 ? -0.854 4.221 -18.079 1.00 92.19 205 ALA A O 1
ATOM 1562 N N . GLU A 1 206 ? -0.352 3.153 -19.991 1.00 92.31 206 GLU A N 1
ATOM 1563 C CA . GLU A 1 206 ? -1.730 2.851 -20.381 1.00 92.31 206 GLU A CA 1
ATOM 1564 C C . GLU A 1 206 ? -2.417 1.932 -19.370 1.00 92.31 206 GLU A C 1
ATOM 1566 O O . GLU A 1 206 ? -3.508 2.255 -18.897 1.00 92.31 206 GLU A O 1
ATOM 1571 N N . ALA A 1 207 ? -1.775 0.825 -18.981 1.00 89.25 207 ALA A N 1
ATOM 1572 C CA . ALA A 1 207 ? -2.341 -0.134 -18.036 1.00 89.25 207 ALA A CA 1
ATOM 1573 C C . ALA A 1 207 ? -2.596 0.494 -16.658 1.00 89.25 207 ALA A C 1
ATOM 1575 O O . ALA A 1 207 ? -3.671 0.311 -16.084 1.00 89.25 207 ALA A O 1
ATOM 1576 N N . LEU A 1 208 ? -1.642 1.276 -16.140 1.00 90.31 208 LEU A N 1
ATOM 1577 C CA . LEU A 1 208 ? -1.794 1.981 -14.865 1.00 90.31 208 LEU A CA 1
ATOM 1578 C C . LEU A 1 208 ? -2.927 3.009 -14.924 1.00 90.31 208 LEU A C 1
ATOM 1580 O O . LEU A 1 208 ? -3.750 3.069 -14.010 1.00 90.31 208 LEU A O 1
ATOM 1584 N N . THR A 1 209 ? -3.004 3.774 -16.015 1.00 92.00 209 THR A N 1
ATOM 1585 C CA . THR A 1 209 ? -4.055 4.779 -16.223 1.00 92.00 209 THR A CA 1
ATOM 1586 C C . THR A 1 209 ? -5.433 4.130 -16.341 1.00 92.00 209 THR A C 1
ATOM 1588 O O . THR A 1 209 ? -6.372 4.555 -15.670 1.00 92.00 209 THR A O 1
ATOM 1591 N N . ALA A 1 210 ? -5.561 3.068 -17.141 1.00 90.88 210 ALA A N 1
ATOM 1592 C CA . ALA A 1 210 ? -6.812 2.334 -17.320 1.00 90.88 210 ALA A CA 1
ATOM 1593 C C . ALA A 1 210 ? -7.291 1.673 -16.017 1.00 90.88 210 ALA A C 1
ATOM 1595 O O . ALA A 1 210 ? -8.490 1.636 -15.746 1.00 90.88 210 ALA A O 1
ATOM 1596 N N . ALA A 1 211 ? -6.359 1.206 -15.181 1.00 87.62 211 ALA A N 1
ATOM 1597 C CA . ALA A 1 211 ? -6.643 0.652 -13.859 1.00 87.62 211 ALA A CA 1
ATOM 1598 C C . ALA A 1 211 ? -6.891 1.720 -12.771 1.00 87.62 211 ALA A C 1
ATOM 1600 O O . ALA A 1 211 ? -7.051 1.367 -11.599 1.00 87.62 211 ALA A O 1
ATOM 1601 N N . GLY A 1 212 ? -6.892 3.013 -13.124 1.00 89.88 212 GLY A N 1
ATOM 1602 C CA . GLY A 1 212 ? -7.124 4.124 -12.196 1.00 89.88 212 GLY A CA 1
ATOM 1603 C C . GLY A 1 212 ? -6.032 4.295 -11.136 1.00 89.88 212 GLY A C 1
ATOM 1604 O O . GLY A 1 212 ? -6.292 4.867 -10.079 1.00 89.88 212 GLY A O 1
ATOM 1605 N N . GLN A 1 213 ? -4.828 3.775 -11.383 1.00 90.56 213 GLN A N 1
ATOM 1606 C CA . GLN A 1 213 ? -3.719 3.842 -10.438 1.00 90.56 213 GLN A CA 1
ATOM 1607 C C . GLN A 1 213 ? -3.005 5.193 -10.530 1.00 90.56 213 GLN A C 1
ATOM 1609 O O . GLN A 1 213 ? -2.745 5.703 -11.618 1.00 90.56 213 GLN A O 1
ATOM 1614 N N . SER A 1 214 ? -2.619 5.751 -9.384 1.00 92.38 214 SER A N 1
ATOM 1615 C CA . SER A 1 214 ? -1.768 6.943 -9.336 1.00 92.38 214 SER A CA 1
ATOM 1616 C C . SER A 1 214 ? -0.342 6.584 -9.744 1.00 92.38 214 SER A C 1
ATOM 1618 O O . SER A 1 214 ? 0.290 5.745 -9.094 1.00 92.38 214 SER A O 1
ATOM 1620 N N . TRP A 1 215 ? 0.192 7.233 -10.779 1.00 95.44 215 TRP A N 1
ATOM 1621 C CA . TRP A 1 215 ? 1.553 6.984 -11.248 1.00 95.44 215 TRP A CA 1
ATOM 1622 C C . TRP A 1 215 ? 2.296 8.257 -11.666 1.00 95.44 215 TRP A C 1
ATOM 1624 O O . TRP A 1 215 ? 1.686 9.274 -11.992 1.00 95.44 215 TRP A O 1
ATOM 1634 N N . VAL A 1 216 ? 3.629 8.198 -11.622 1.00 96.94 216 VAL A N 1
ATOM 1635 C CA . VAL A 1 216 ? 4.537 9.286 -12.017 1.00 96.94 216 VAL A CA 1
ATOM 1636 C C . VAL A 1 216 ? 5.647 8.732 -12.904 1.00 96.94 216 VAL A C 1
ATOM 1638 O O . VAL A 1 216 ? 6.272 7.728 -12.558 1.00 96.94 216 VAL A O 1
ATOM 1641 N N . LEU A 1 217 ? 5.913 9.404 -14.028 1.00 96.44 217 LEU A N 1
ATOM 1642 C CA . LEU A 1 217 ? 7.041 9.096 -14.908 1.00 96.44 217 LEU A CA 1
ATOM 1643 C C . LEU A 1 217 ? 8.353 9.650 -14.331 1.00 96.44 217 LEU A C 1
ATOM 1645 O O . LEU A 1 217 ? 8.442 10.825 -13.973 1.00 96.44 217 LEU A O 1
ATOM 1649 N N . LEU 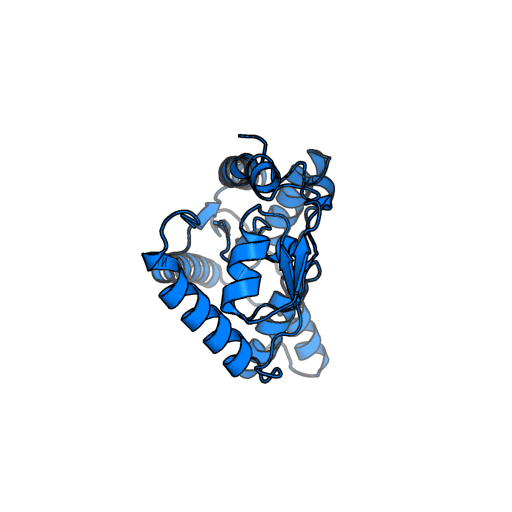A 1 218 ? 9.387 8.815 -14.283 1.00 96.31 218 LEU A N 1
ATOM 1650 C CA . LEU A 1 218 ? 10.731 9.155 -13.835 1.00 96.31 218 LEU A CA 1
ATOM 1651 C C . LEU A 1 218 ? 11.681 9.217 -15.033 1.00 96.31 218 LEU A C 1
ATOM 1653 O O . LEU A 1 218 ? 12.102 8.184 -15.555 1.00 96.31 218 LEU A O 1
ATOM 1657 N N . MET A 1 219 ? 12.059 10.434 -15.418 1.00 93.19 219 MET A N 1
ATOM 1658 C CA . MET A 1 219 ? 12.943 10.710 -16.554 1.00 93.19 219 MET A CA 1
ATOM 1659 C C . MET A 1 219 ? 14.322 11.206 -16.106 1.00 93.19 219 MET A C 1
ATOM 1661 O O . MET A 1 219 ? 14.504 11.666 -14.977 1.00 93.19 219 MET A O 1
ATOM 1665 N N . GLY A 1 220 ? 15.290 11.151 -17.023 1.00 91.25 220 GLY A N 1
ATOM 1666 C CA . GLY A 1 220 ? 16.625 11.715 -16.821 1.00 91.25 220 GLY A CA 1
ATOM 1667 C C . GLY A 1 220 ? 17.572 10.815 -16.026 1.00 91.25 220 GLY A C 1
ATOM 1668 O O . GLY A 1 220 ? 17.451 9.587 -16.040 1.00 91.25 220 GLY A O 1
ATOM 1669 N N . THR A 1 221 ? 18.552 11.427 -15.361 1.00 91.31 221 THR A N 1
ATOM 1670 C CA . THR A 1 221 ? 19.590 10.720 -14.596 1.00 91.31 221 THR A CA 1
ATOM 1671 C C . THR A 1 221 ? 19.014 10.035 -13.357 1.00 91.31 221 THR A C 1
ATOM 1673 O O . THR A 1 221 ? 17.950 10.399 -12.863 1.00 91.31 221 THR A O 1
ATOM 1676 N N . LEU A 1 222 ? 19.743 9.067 -12.790 1.00 89.88 222 LEU A N 1
ATOM 1677 C CA . LEU A 1 222 ? 19.335 8.411 -11.540 1.00 89.88 222 LEU A CA 1
ATOM 1678 C C . LEU A 1 222 ? 19.058 9.418 -10.409 1.00 89.88 222 LEU A C 1
ATOM 1680 O O . LEU A 1 222 ? 18.134 9.219 -9.628 1.00 89.88 222 LEU A O 1
ATOM 1684 N N . GLU A 1 223 ? 19.836 10.498 -10.324 1.00 92.75 223 GLU A N 1
ATOM 1685 C CA . GLU A 1 223 ? 19.646 11.543 -9.314 1.00 92.75 223 GLU A CA 1
ATOM 1686 C C . GLU A 1 223 ? 18.334 12.308 -9.524 1.00 92.75 223 GLU A C 1
ATOM 1688 O O . GLU A 1 223 ? 17.562 12.454 -8.581 1.00 92.75 223 GLU A O 1
ATOM 1693 N N . GLN A 1 224 ? 18.030 12.703 -10.765 1.00 95.19 224 GLN A N 1
ATOM 1694 C CA . GLN A 1 224 ? 16.768 13.369 -11.114 1.00 95.19 224 GLN A CA 1
ATOM 1695 C C . GLN A 1 224 ? 15.559 12.462 -10.854 1.00 95.19 224 GLN A C 1
ATOM 1697 O O . GLN A 1 224 ? 14.564 12.895 -10.272 1.00 95.19 224 GLN A O 1
ATOM 1702 N N . ARG A 1 225 ? 15.663 11.180 -11.227 1.00 95.69 225 ARG A N 1
ATOM 1703 C CA . ARG A 1 225 ? 14.628 10.171 -10.961 1.00 95.69 225 ARG A CA 1
ATOM 1704 C C . ARG A 1 225 ? 14.380 10.009 -9.463 1.00 95.69 225 ARG A C 1
ATOM 1706 O O . ARG A 1 225 ? 13.228 9.945 -9.042 1.00 95.69 225 ARG A O 1
ATOM 1713 N N . LEU A 1 226 ? 15.443 9.957 -8.657 1.00 96.88 226 LEU A N 1
ATOM 1714 C CA . LEU A 1 226 ? 15.329 9.838 -7.203 1.00 96.88 226 LEU A CA 1
ATOM 1715 C C . LEU A 1 226 ? 14.739 11.085 -6.555 1.00 96.88 226 LEU A C 1
ATOM 1717 O O . LEU A 1 226 ? 13.910 10.955 -5.663 1.00 96.88 226 LEU A O 1
ATOM 1721 N N . ASP A 1 227 ? 15.127 12.270 -7.008 1.00 97.50 227 ASP A N 1
ATOM 1722 C CA . ASP A 1 227 ? 14.573 13.535 -6.532 1.00 97.50 227 ASP A CA 1
ATOM 1723 C C . ASP A 1 227 ? 13.056 13.618 -6.791 1.00 97.50 227 ASP A C 1
ATOM 1725 O O . ASP A 1 227 ? 12.279 13.888 -5.872 1.00 97.50 227 ASP A O 1
ATOM 1729 N N . VAL A 1 228 ? 12.601 13.267 -8.001 1.00 97.94 228 VAL A N 1
ATOM 1730 C CA . VAL A 1 228 ? 11.162 13.162 -8.305 1.00 97.94 228 VAL A CA 1
ATOM 1731 C C . VAL A 1 228 ? 10.489 12.107 -7.422 1.00 97.94 228 VAL A C 1
ATOM 1733 O O . VAL A 1 228 ? 9.481 12.411 -6.787 1.00 97.94 228 VAL A O 1
ATOM 1736 N N . ALA A 1 229 ? 11.056 10.900 -7.328 1.00 97.75 229 ALA A N 1
ATOM 1737 C CA . ALA A 1 229 ? 10.505 9.813 -6.519 1.00 97.75 229 ALA A CA 1
ATOM 1738 C C . ALA A 1 229 ? 10.328 10.210 -5.045 1.00 97.75 229 ALA A C 1
ATOM 1740 O O . ALA A 1 229 ? 9.266 9.982 -4.468 1.00 97.75 229 ALA A O 1
ATOM 1741 N N . VAL A 1 230 ? 11.339 10.841 -4.441 1.00 97.81 230 VAL A N 1
ATOM 1742 C CA . VAL A 1 230 ? 11.282 11.314 -3.053 1.00 97.81 230 VAL A CA 1
ATOM 1743 C C . VAL A 1 230 ? 10.200 12.375 -2.900 1.00 97.81 230 VAL A C 1
ATOM 1745 O O . VAL A 1 230 ? 9.331 12.214 -2.049 1.00 97.81 230 VAL A O 1
ATOM 1748 N N . ARG A 1 231 ? 10.166 13.411 -3.750 1.00 97.56 231 ARG A N 1
ATOM 1749 C CA . ARG A 1 231 ? 9.127 14.455 -3.665 1.00 97.56 231 ARG A CA 1
ATOM 1750 C C . ARG A 1 231 ? 7.708 13.921 -3.840 1.00 97.56 231 ARG A C 1
ATOM 1752 O O . ARG A 1 231 ? 6.779 14.493 -3.278 1.00 97.56 231 ARG A O 1
ATOM 1759 N N . THR A 1 232 ? 7.529 12.860 -4.621 1.00 97.25 232 THR A N 1
ATOM 1760 C CA . THR A 1 232 ? 6.230 12.201 -4.791 1.00 97.25 232 THR A CA 1
ATOM 1761 C C . THR A 1 232 ? 5.833 11.401 -3.551 1.00 97.25 232 THR A C 1
ATOM 1763 O O . THR A 1 232 ? 4.665 11.415 -3.165 1.00 97.25 232 THR A O 1
ATOM 1766 N N . VAL A 1 233 ? 6.777 10.700 -2.919 1.00 96.19 233 VAL A N 1
ATOM 1767 C CA . VAL A 1 233 ? 6.489 9.787 -1.800 1.00 96.19 233 VAL A CA 1
ATOM 1768 C C . VAL A 1 233 ? 6.458 10.502 -0.448 1.00 96.19 233 VAL A C 1
ATOM 1770 O O . VAL A 1 233 ? 5.674 10.120 0.419 1.00 96.19 233 VAL A O 1
ATOM 1773 N N . GLU A 1 234 ? 7.246 11.560 -0.266 1.00 95.50 234 GLU A N 1
ATOM 1774 C CA . GLU A 1 234 ? 7.362 12.304 0.993 1.00 95.50 234 GLU A CA 1
ATOM 1775 C C . GLU A 1 234 ? 5.998 12.774 1.547 1.00 95.50 234 GLU A C 1
ATOM 1777 O O . GLU A 1 234 ? 5.714 12.503 2.716 1.00 95.50 234 GLU A O 1
ATOM 1782 N N . PRO A 1 235 ? 5.080 13.364 0.750 1.00 94.00 235 PRO A N 1
ATOM 1783 C CA . PRO A 1 235 ? 3.757 13.740 1.247 1.00 94.00 235 PRO A CA 1
ATOM 1784 C C . PRO A 1 235 ? 2.915 12.533 1.684 1.00 94.00 235 PRO A C 1
ATOM 1786 O O . PRO A 1 235 ? 2.162 12.625 2.651 1.00 94.00 235 PRO A O 1
ATOM 1789 N N . LEU A 1 236 ? 3.047 11.387 1.005 1.00 91.88 236 LEU A N 1
ATOM 1790 C CA . LEU A 1 236 ? 2.319 10.155 1.342 1.00 91.88 236 LEU A CA 1
ATOM 1791 C C . LEU A 1 236 ? 2.790 9.575 2.680 1.00 91.88 236 LEU A C 1
ATOM 1793 O O . LEU A 1 236 ? 1.992 9.024 3.440 1.00 91.88 236 LEU A O 1
ATOM 1797 N N . VAL A 1 237 ? 4.086 9.707 2.960 1.00 91.31 237 VAL A N 1
ATOM 1798 C CA . VAL A 1 237 ? 4.716 9.342 4.232 1.00 91.31 237 VAL A CA 1
ATOM 1799 C C . VAL A 1 237 ? 4.288 10.307 5.338 1.00 91.31 237 VAL A C 1
ATOM 1801 O O . VAL A 1 237 ? 3.849 9.850 6.392 1.00 91.31 237 VAL A O 1
ATOM 1804 N N . ALA A 1 238 ? 4.299 11.617 5.078 1.00 91.12 238 ALA A N 1
ATOM 1805 C CA . ALA A 1 238 ? 3.896 12.645 6.040 1.00 91.12 238 ALA A CA 1
ATOM 1806 C C . ALA A 1 238 ? 2.439 12.490 6.517 1.00 91.12 238 ALA A C 1
ATOM 1808 O O . ALA A 1 238 ? 2.135 12.742 7.678 1.00 91.12 238 ALA A O 1
ATOM 1809 N N . LEU A 1 239 ? 1.532 11.985 5.668 1.00 88.69 239 LEU A N 1
ATOM 1810 C CA . LEU A 1 239 ? 0.147 11.675 6.062 1.00 88.69 239 LEU A CA 1
ATOM 1811 C C . LEU A 1 239 ? 0.026 10.609 7.165 1.00 88.69 239 LEU A C 1
ATOM 1813 O O . LEU A 1 239 ? -1.072 10.426 7.704 1.00 88.69 239 LEU A O 1
ATOM 1817 N N . ARG A 1 240 ? 1.104 9.862 7.437 1.00 86.81 240 ARG A N 1
ATOM 1818 C CA . ARG A 1 240 ? 1.173 8.809 8.461 1.00 86.81 240 ARG A CA 1
ATOM 1819 C C . ARG A 1 240 ? 1.790 9.294 9.769 1.00 86.81 240 ARG A C 1
ATOM 1821 O O . ARG A 1 240 ? 1.764 8.553 10.746 1.00 86.81 240 ARG A O 1
ATOM 1828 N N . GLU A 1 241 ? 2.356 10.488 9.786 1.00 86.69 241 GLU A N 1
ATOM 1829 C CA . GLU A 1 241 ? 2.965 11.079 10.972 1.00 86.69 241 GLU A CA 1
ATOM 1830 C C . GLU A 1 241 ? 1.945 11.938 11.725 1.00 86.69 241 GLU A C 1
ATOM 1832 O O . GLU A 1 241 ? 0.813 12.114 11.264 1.00 86.69 241 GLU A O 1
ATOM 1837 N N . VAL A 1 242 ? 2.346 12.426 12.904 1.00 78.81 242 VAL A N 1
ATOM 1838 C CA . VAL A 1 242 ? 1.523 13.271 13.778 1.00 78.81 242 VAL A CA 1
ATOM 1839 C C . VAL A 1 242 ? 0.840 14.377 12.967 1.00 78.81 242 VAL A C 1
ATOM 1841 O O . VAL A 1 242 ? 1.517 15.210 12.359 1.00 78.81 242 VAL A O 1
ATOM 1844 N N . ARG A 1 243 ? -0.496 14.376 12.975 1.00 59.50 243 ARG A N 1
ATOM 1845 C CA . ARG A 1 243 ? -1.318 15.471 12.438 1.00 59.50 243 ARG A CA 1
ATOM 1846 C C . ARG A 1 243 ? -1.526 16.592 13.443 1.00 59.50 243 ARG A C 1
ATOM 1848 O O . ARG A 1 243 ? -1.721 16.283 14.639 1.00 59.50 243 ARG A O 1
#

Sequence (243 aa):
MDATDLRVWPAQVAAMKAGVRASGARTEVDAVFSGDDYCHELARWFDATAVQMSRTGASTDVRADLAGRWCELVPAVRAGLTTRVVVVGAESTGTTMVAQRLAAHFRARGGVWASTQCVSEYGREYTQLKMESGCGVADFVWDAADFDVIGPEQTRREDASGGPWTSVPDRAVYLLTDHDGLPWQDDGMREGDLAIRAAMTDWFAEALTAAGQSWVLLMGTLEQRLDVAVRTVEPLVALREVR

InterPro domains:
  IPR027417 P-loop containing nucleoside triphosphate hydrolase [G3DSA:3.40.50.300] (83-165)
  IPR027417 P-loop containing nucleoside triphosphate hydrolase [G3DSA:3.40.50.300] (166-228)
  IPR038727 NadR/Ttd14, AAA domain [PF13521] (84-141)
  IPR052735 Bacterial NAD biosynthesis/regulator protein [PTHR37512] (29-130)

Radius of gyration: 24.71 Å; chains: 1; bounding box: 57×42×62 Å

pLDDT: mean 85.35, std 11.82, range [44.78, 97.94]